Protein AF-A0A2T4CK61-F1 (afdb_monomer)

Solvent-accessible surface area (backbone atoms only — not comparable to full-atom values): 15308 Å² total; per-residue (Å²): 139,82,89,81,90,82,87,80,84,78,84,74,85,72,82,87,82,73,86,80,88,91,84,87,86,89,84,82,84,87,89,86,85,90,88,76,77,84,77,74,76,81,70,88,52,61,50,82,34,82,42,78,56,98,91,41,77,46,68,42,80,59,90,93,67,85,86,64,69,48,68,50,95,51,56,79,46,75,45,80,78,46,102,90,39,66,51,75,48,76,54,66,59,70,43,67,75,59,86,74,60,85,98,55,74,81,58,83,73,50,45,76,43,68,49,71,56,64,53,76,49,74,42,77,77,53,99,88,46,65,51,76,47,77,52,74,49,80,42,83,71,38,39,24,53,53,88,49,94,54,44,77,51,76,42,71,67,56,46,51,55,51,48,50,56,53,50,52,53,49,50,52,53,62,70,67,46,82,86,73,59,94,81,68,70,83,89,81,79,86,79,73,93,86,66,86,55,72,68,62,58,59,55,61,69,68,65,81,81,70,85,82,83,76,83,79,82,82,135

Radius of gyration: 29.89 Å; Cα contacts (8 Å, |Δi|>4): 163; chains: 1; bounding box: 48×129×65 Å

Nearest PDB structures (foldseek):
  5hhx-assembly1_A-2  TM=2.219E-01  e=3.123E+00  Homo sapiens
  5hi3-assembly1_A  TM=1.897E-01  e=3.699E+00  Homo sapiens
  3jvf-assembly1_A  TM=1.541E-01  e=6.149E+00  Homo sapiens

Secondary structure (DSSP, 8-state):
--------------GGG-----------------------------TTSEEEETTEEEESSPTT----EEEPSPEEEEEE-SSS-EEEEEE--EEESSPPPTT-SSPTT-EEEEEEEEEEEEEE-SSS-EEEEEEEEEEEEEEE-TT-SS-SS-SHHHHHHHHHHHHHHHHHHHHTSPPPPTT-PPPPPPPPTTSPPHHHHHHHHGGGGS---------

Organism: NCBI:txid983965

Mean predicted aligned error: 16.97 Å

Sequence (219 aa):
MPSDEVDAATDLTDPSLLDEEEMPEEGQAPANKKAAGQPYALGGGGYNALKTFNGQYYSGMAIGGSHTWNYDGGVWHETKEEPDLWKIDYKTNKRRAKKAPANSGAPVGTEYHWLIVAHQHVRKIDANTYETHLEGSKYKLAHKGATSKSWSIPTVKGQRERELELLEDAKRRVQGLPPVLGSEKVKVKTAEKGQQKLEDLFSKGNVGGGGGKRKRDQP

Foldseek 3Di:
DYDDDDDDDDDDPPPPPDDDDDDDDDDDDDDDDDDDDDPPDPPPDAQQDWDDDPRDIDGGDDPVDDFDKDWDDWDWDWDDPDPPDIDIDIDTDIDGPDDDPPPDDADPQKFFDKDWDWDWDWADPDPPDIDIDIDGDIGTLWIAHNPGPAIPQRDPVSSVVSVVVVVVVRVVVVVPPPDDDPPDDDDDDDDDPDDDDPVVVVVVVPPPPDDDPPDDDDD

Structure (mmCIF, N/CA/C/O backbone):
data_AF-A0A2T4CK61-F1
#
_entry.id   AF-A0A2T4CK61-F1
#
loop_
_atom_site.group_PDB
_atom_site.id
_atom_site.type_symbol
_atom_site.label_atom_id
_atom_site.label_alt_id
_atom_site.label_comp_id
_atom_site.label_asym_id
_atom_site.label_entity_id
_atom_site.label_seq_id
_atom_site.pdbx_PDB_ins_code
_atom_site.Cartn_x
_atom_site.Cartn_y
_atom_site.Cartn_z
_atom_site.occupancy
_atom_site.B_iso_or_equiv
_atom_site.auth_seq_id
_atom_site.auth_comp_id
_atom_site.auth_asym_id
_atom_site.auth_atom_id
_atom_site.pdbx_PDB_model_num
ATOM 1 N N . MET A 1 1 ? -30.513 57.945 25.166 1.00 27.98 1 MET A N 1
ATOM 2 C CA . MET A 1 1 ? -30.130 58.990 24.192 1.00 27.98 1 MET A CA 1
ATOM 3 C C . MET A 1 1 ? -28.614 58.928 24.045 1.00 27.98 1 MET A C 1
ATOM 5 O O . MET A 1 1 ? -27.971 58.746 25.070 1.00 27.98 1 MET A O 1
ATOM 9 N N . PRO A 1 2 ? -28.075 58.978 22.823 1.00 41.50 2 PRO A N 1
ATOM 10 C CA . PRO A 1 2 ? -27.744 57.771 22.050 1.00 41.50 2 PRO A CA 1
ATOM 11 C C . PRO A 1 2 ? -26.336 57.817 21.397 1.00 41.50 2 PRO A C 1
ATOM 13 O O . PRO A 1 2 ? -25.620 58.795 21.589 1.00 41.50 2 PRO A O 1
ATOM 16 N N . SER A 1 3 ? -26.042 56.773 20.598 1.00 36.03 3 SER A N 1
ATOM 17 C CA . SER A 1 3 ? -25.155 56.759 19.404 1.00 36.03 3 SER A CA 1
ATOM 18 C C . SER A 1 3 ? -23.627 56.694 19.655 1.00 36.03 3 SER A C 1
ATOM 20 O O . SER A 1 3 ? -23.132 57.364 20.550 1.00 36.03 3 SER A O 1
ATOM 22 N N . ASP A 1 4 ? -22.784 55.909 18.967 1.00 37.66 4 ASP A N 1
ATOM 23 C CA . ASP A 1 4 ? -22.866 55.240 17.656 1.00 37.66 4 ASP A CA 1
ATOM 24 C C . ASP A 1 4 ? -21.959 53.987 17.579 1.00 37.66 4 ASP A C 1
ATOM 26 O O . ASP A 1 4 ? -20.901 53.920 18.211 1.00 37.66 4 ASP A O 1
ATOM 30 N N . GLU A 1 5 ? -22.387 53.019 16.760 1.00 43.31 5 GLU A N 1
ATOM 31 C CA . GLU A 1 5 ? -21.597 51.922 16.181 1.00 43.31 5 GLU A CA 1
ATOM 32 C C . GLU A 1 5 ? -20.449 52.438 15.301 1.00 43.31 5 GLU A C 1
ATOM 34 O O . GLU A 1 5 ? -20.619 53.424 14.590 1.00 43.31 5 GLU A O 1
ATOM 39 N N . VAL A 1 6 ? -19.346 51.681 15.221 1.00 42.50 6 VAL A N 1
ATOM 40 C CA . VAL A 1 6 ? -18.632 51.500 13.946 1.00 42.50 6 VAL A CA 1
ATOM 41 C C . VAL A 1 6 ? -18.138 50.061 13.798 1.00 42.50 6 VAL A C 1
ATOM 43 O O . VAL A 1 6 ? -17.268 49.586 14.531 1.00 42.50 6 VAL A O 1
ATOM 46 N N . ASP A 1 7 ? -18.729 49.395 12.811 1.00 33.97 7 ASP A N 1
ATOM 47 C CA . ASP A 1 7 ? -18.239 48.208 12.126 1.00 33.97 7 ASP A CA 1
ATOM 48 C C . ASP A 1 7 ? -16.806 48.395 11.611 1.00 33.97 7 ASP A C 1
ATOM 50 O O . ASP A 1 7 ? -16.457 49.423 11.031 1.00 33.97 7 ASP A O 1
ATOM 54 N N . ALA A 1 8 ? -16.002 47.341 11.722 1.00 32.09 8 ALA A N 1
ATOM 55 C CA . ALA A 1 8 ? -14.804 47.164 10.910 1.00 32.09 8 ALA A CA 1
ATOM 56 C C . ALA A 1 8 ? -14.882 45.794 10.230 1.00 32.09 8 ALA A C 1
ATOM 58 O O . ALA A 1 8 ? -14.258 44.820 10.650 1.00 32.09 8 ALA A O 1
ATOM 59 N N . ALA A 1 9 ? -15.692 45.732 9.174 1.00 33.34 9 ALA A N 1
ATOM 60 C CA . ALA A 1 9 ? -15.585 44.708 8.151 1.00 33.34 9 ALA A CA 1
ATOM 61 C C . ALA A 1 9 ? -14.265 44.926 7.394 1.00 33.34 9 ALA A C 1
ATOM 63 O O . ALA A 1 9 ? -14.143 45.850 6.591 1.00 33.34 9 ALA A O 1
ATOM 64 N N . THR A 1 10 ? -13.259 44.096 7.666 1.00 35.94 10 THR A N 1
ATOM 65 C CA . THR A 1 10 ? -12.076 43.993 6.811 1.00 35.94 10 THR A CA 1
ATOM 66 C C . THR A 1 10 ? -12.350 43.019 5.678 1.00 35.94 10 THR A C 1
ATOM 68 O O . THR A 1 10 ? -12.340 41.799 5.828 1.00 35.94 10 THR A O 1
ATOM 71 N N . ASP A 1 11 ? -12.605 43.643 4.539 1.00 35.75 11 ASP A N 1
ATOM 72 C CA . ASP A 1 11 ? -12.423 43.157 3.186 1.00 35.75 11 ASP A CA 1
ATOM 73 C C . ASP A 1 11 ? -11.113 42.365 3.013 1.00 35.75 11 ASP A C 1
ATOM 75 O O . ASP A 1 11 ? -10.025 42.873 3.288 1.00 35.75 11 ASP A O 1
ATOM 79 N N . LEU A 1 12 ? -11.235 41.117 2.558 1.00 32.44 12 LEU A N 1
ATOM 80 C CA . LEU A 1 12 ? -10.189 40.370 1.861 1.00 32.44 12 LEU A CA 1
ATOM 81 C C . LEU A 1 12 ? -10.872 39.483 0.815 1.00 32.44 12 LEU A C 1
ATOM 83 O O . LEU A 1 12 ? -10.938 38.259 0.941 1.00 32.44 12 LEU A O 1
ATOM 87 N N . THR A 1 13 ? -11.395 40.108 -0.238 1.00 35.31 13 THR A N 1
ATOM 88 C CA . THR A 1 13 ? -11.462 39.455 -1.547 1.00 35.31 13 THR A CA 1
ATOM 89 C C . THR A 1 13 ? -10.051 39.005 -1.940 1.00 35.31 13 THR A C 1
ATOM 91 O O . THR A 1 13 ? -9.195 39.831 -2.253 1.00 35.31 13 THR A O 1
A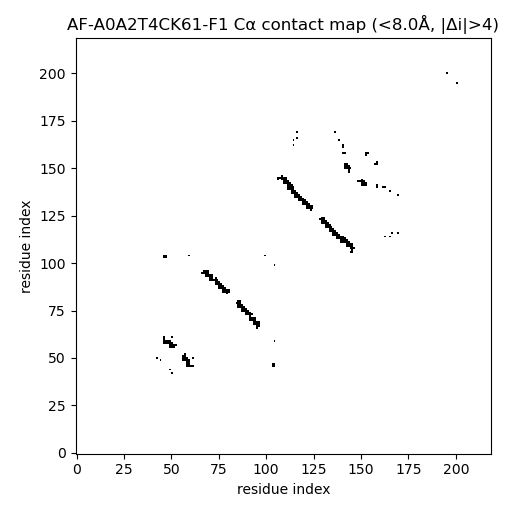TOM 94 N N . ASP A 1 14 ? -9.793 37.697 -1.866 1.00 35.31 14 ASP A N 1
ATOM 95 C CA . ASP A 1 14 ? -8.559 37.062 -2.339 1.00 35.31 14 ASP A CA 1
ATOM 96 C C . ASP A 1 14 ? -8.460 37.227 -3.872 1.00 35.31 14 ASP A C 1
ATOM 98 O O . ASP A 1 14 ? -9.329 36.730 -4.596 1.00 35.31 14 ASP A O 1
ATOM 102 N N . PRO A 1 15 ? -7.431 37.923 -4.391 1.00 33.84 15 PRO A N 1
ATOM 103 C CA . PRO A 1 15 ? -7.284 38.223 -5.813 1.00 33.84 15 PRO A CA 1
ATOM 104 C C . PRO A 1 15 ? -6.786 37.037 -6.664 1.00 33.84 15 PRO A C 1
ATOM 106 O O . PRO A 1 15 ? -6.360 37.240 -7.795 1.00 33.84 15 PRO A O 1
ATOM 109 N N . SER A 1 16 ? -6.838 35.791 -6.180 1.00 33.94 16 SER A N 1
ATOM 110 C CA . SER A 1 16 ? -6.420 34.604 -6.952 1.00 33.94 16 SER A CA 1
ATOM 111 C C . SER A 1 16 ? -7.499 33.995 -7.866 1.00 33.94 16 SER A C 1
ATOM 113 O O . SER A 1 16 ? -7.287 32.923 -8.434 1.00 33.94 16 SER A O 1
ATOM 115 N N . LEU A 1 17 ? -8.647 34.664 -8.034 1.00 35.00 17 LEU A N 1
ATOM 116 C CA . LEU A 1 17 ? -9.812 34.153 -8.775 1.00 35.00 17 LEU A CA 1
ATOM 117 C C . LEU A 1 17 ? -10.027 34.733 -10.181 1.00 35.00 17 LEU A C 1
ATOM 119 O O . LEU A 1 17 ? -11.093 34.523 -10.754 1.00 35.00 17 LEU A O 1
ATOM 123 N N . LEU A 1 18 ? -9.040 35.412 -10.762 1.00 31.52 18 LEU A N 1
ATOM 124 C CA . LEU A 1 18 ? -9.123 35.898 -12.139 1.00 31.52 18 LEU A CA 1
ATOM 125 C C . LEU A 1 18 ? -7.797 35.653 -12.859 1.00 31.52 18 LEU A C 1
ATOM 127 O O . LEU A 1 18 ? -6.862 36.433 -12.731 1.00 31.52 18 LEU A O 1
ATOM 131 N N . ASP A 1 19 ? -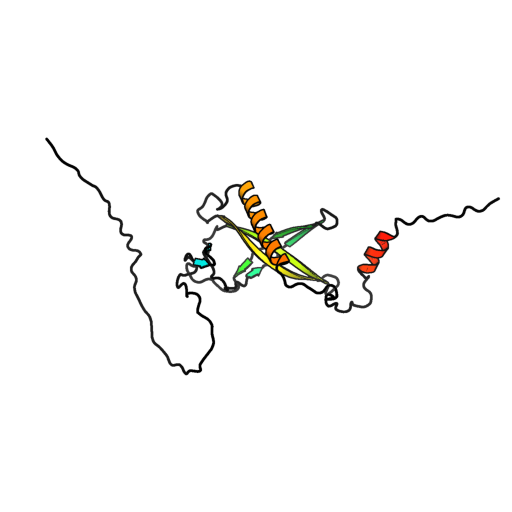7.739 34.561 -13.613 1.00 32.19 19 ASP A N 1
ATOM 132 C CA . ASP A 1 19 ? -7.160 34.638 -14.950 1.00 32.19 19 ASP A CA 1
ATOM 133 C C . ASP A 1 19 ? -8.027 33.781 -15.874 1.00 32.19 19 ASP A C 1
ATOM 135 O O . ASP A 1 19 ? -8.093 32.550 -15.783 1.00 32.19 19 ASP A O 1
ATOM 139 N N . GLU A 1 20 ? -8.801 34.516 -16.662 1.00 38.56 20 GLU A N 1
ATOM 140 C CA . GLU A 1 20 ? -9.671 34.072 -17.733 1.00 38.56 20 GLU A CA 1
ATOM 141 C C . GLU A 1 20 ? -8.830 33.645 -18.951 1.00 38.56 20 GLU A C 1
ATOM 143 O O . GLU A 1 20 ? -7.808 34.242 -19.262 1.00 38.56 20 GLU A O 1
ATOM 148 N N . GLU A 1 21 ? -9.315 32.598 -19.622 1.00 31.69 21 GLU A N 1
ATOM 149 C CA . GLU A 1 21 ? -9.271 32.365 -21.075 1.00 31.69 21 GLU A CA 1
ATOM 150 C C . GLU A 1 21 ? -7.940 32.399 -21.860 1.00 31.69 21 GLU A C 1
ATOM 152 O O . GLU A 1 21 ? -7.384 33.451 -22.138 1.00 31.69 21 GLU A O 1
ATOM 157 N N . GLU A 1 22 ? -7.576 31.241 -22.444 1.00 28.41 22 GLU A N 1
ATOM 158 C CA . GLU A 1 22 ? -7.367 31.159 -23.905 1.00 28.41 22 GLU A CA 1
ATOM 159 C C . GLU A 1 22 ? -7.522 29.710 -24.434 1.00 28.41 22 GLU A C 1
ATOM 161 O O . GLU A 1 22 ? -6.733 28.809 -24.143 1.00 28.41 22 GLU A O 1
ATOM 166 N N . MET A 1 23 ? -8.569 29.480 -25.227 1.00 31.91 23 MET A N 1
ATOM 167 C CA . MET A 1 23 ? -8.723 28.423 -26.243 1.00 31.91 23 MET A CA 1
ATOM 168 C C . MET A 1 23 ? -9.691 28.984 -27.307 1.00 31.91 23 MET A C 1
ATOM 170 O O . MET A 1 23 ? -10.562 29.753 -26.899 1.00 31.91 23 MET A O 1
ATOM 174 N N . PRO A 1 24 ? -9.694 28.578 -28.600 1.00 42.19 24 PRO A N 1
ATOM 175 C CA . PRO A 1 24 ? -8.874 27.576 -29.304 1.00 42.19 24 PRO A CA 1
ATOM 176 C C . PRO A 1 24 ? -8.346 28.047 -30.692 1.00 42.19 24 PRO A C 1
ATOM 178 O O . PRO A 1 24 ? -8.722 29.102 -31.189 1.00 42.19 24 PRO A O 1
ATOM 181 N N . GLU A 1 25 ? -7.597 27.194 -31.407 1.00 30.61 25 GLU A N 1
ATOM 182 C CA . GLU A 1 25 ? -7.734 27.139 -32.873 1.00 30.61 25 GLU A CA 1
ATOM 183 C C . GLU A 1 25 ? -7.882 25.682 -33.345 1.00 30.61 25 GLU A C 1
ATOM 185 O O . GLU A 1 25 ? -7.089 24.798 -33.010 1.00 30.61 25 GLU A O 1
ATOM 190 N N . GLU A 1 26 ? -8.981 25.429 -34.057 1.00 36.53 26 GLU A N 1
ATOM 191 C CA . GLU A 1 26 ? -9.400 24.138 -34.593 1.00 36.53 26 GLU A CA 1
ATOM 192 C C . GLU A 1 26 ? -8.685 23.813 -35.912 1.00 36.53 26 GLU A C 1
ATOM 194 O O . GLU A 1 26 ? -8.627 24.625 -36.831 1.00 36.53 26 GLU A O 1
ATOM 199 N N . GLY A 1 27 ? -8.243 22.562 -36.054 1.00 28.36 27 GLY A N 1
ATOM 200 C CA . GLY A 1 27 ? -7.770 21.987 -37.313 1.00 28.36 27 GLY A CA 1
ATOM 201 C C . GLY A 1 27 ? -8.458 20.657 -37.626 1.00 28.36 27 GLY A C 1
ATOM 202 O O . GLY A 1 27 ? -7.881 19.604 -37.394 1.00 28.36 27 GLY A O 1
ATOM 203 N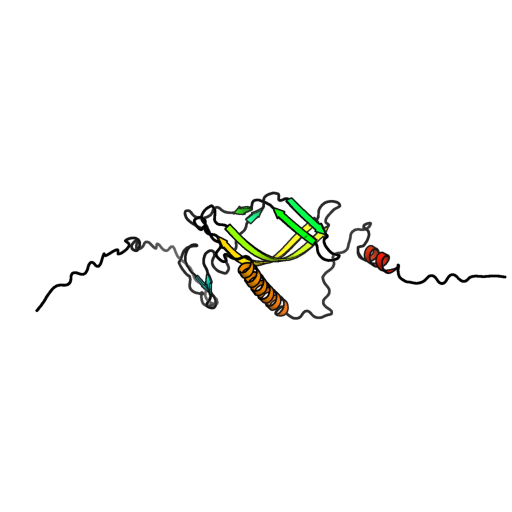 N . GLN A 1 28 ? -9.692 20.751 -38.133 1.00 30.94 28 GLN A N 1
ATOM 204 C CA . GLN A 1 28 ? -10.447 19.830 -39.010 1.00 30.94 28 GLN A CA 1
ATOM 205 C C . GLN A 1 28 ? -10.584 18.327 -38.660 1.00 30.94 28 GLN A C 1
ATOM 207 O O . GLN A 1 28 ? -9.655 17.526 -38.720 1.00 30.94 28 GLN A O 1
ATOM 212 N N . ALA A 1 29 ? -11.846 17.931 -38.450 1.00 34.69 29 ALA A N 1
ATOM 213 C CA . ALA A 1 29 ? -12.343 16.552 -38.489 1.00 34.69 29 ALA A CA 1
ATOM 214 C C . ALA A 1 29 ? -12.379 15.973 -39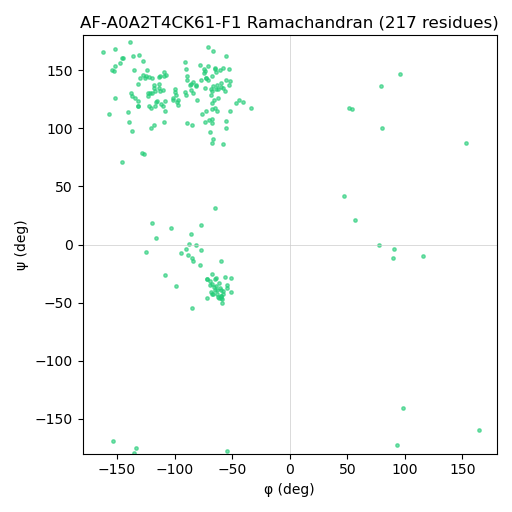.928 1.00 34.69 29 ALA A C 1
ATOM 216 O O . ALA A 1 29 ? -12.332 16.725 -40.903 1.00 34.69 29 ALA A O 1
ATOM 217 N N . PRO A 1 30 ? -12.619 14.653 -40.085 1.00 35.88 30 PRO A N 1
ATOM 218 C CA . PRO A 1 30 ? -13.991 14.290 -40.433 1.00 35.88 30 PRO A CA 1
ATOM 219 C C . PRO A 1 30 ? -14.565 13.087 -39.670 1.00 35.88 30 PRO A C 1
ATOM 221 O O . PRO A 1 30 ? -13.888 12.286 -39.031 1.00 35.88 30 PRO A O 1
ATOM 224 N N . ALA A 1 31 ? -15.891 13.035 -39.746 1.00 34.72 31 ALA A N 1
ATOM 225 C CA . ALA A 1 31 ? -16.823 12.250 -38.962 1.00 34.72 31 ALA A CA 1
ATOM 226 C C . ALA A 1 31 ? -16.877 10.753 -39.310 1.00 34.72 31 ALA A C 1
ATOM 228 O O . ALA A 1 31 ? -16.896 10.390 -40.483 1.00 34.72 31 ALA A O 1
ATOM 229 N N . ASN A 1 32 ? -17.148 9.912 -38.302 1.00 32.16 32 ASN A N 1
ATOM 230 C CA . ASN A 1 32 ? -18.235 8.938 -38.430 1.00 32.16 32 ASN A CA 1
ATOM 231 C C . ASN A 1 32 ? -18.855 8.552 -37.073 1.00 32.16 32 ASN A C 1
ATOM 233 O O . ASN A 1 32 ? -18.221 8.605 -36.024 1.00 32.16 32 ASN A O 1
ATOM 237 N N . LYS A 1 33 ? -20.148 8.240 -37.118 1.00 35.91 33 LYS A N 1
ATOM 238 C CA . LYS A 1 33 ? -21.130 8.308 -36.033 1.00 35.91 33 LYS A CA 1
ATOM 239 C C . LYS A 1 33 ? -21.267 7.018 -35.202 1.00 35.91 33 LYS A C 1
ATOM 241 O O . LYS A 1 33 ? -21.260 5.925 -35.751 1.00 35.91 33 LYS A O 1
ATOM 246 N N . LYS A 1 34 ? -21.651 7.248 -33.934 1.00 31.78 34 LYS A N 1
ATOM 247 C CA . LYS A 1 34 ? -22.492 6.429 -33.023 1.00 31.78 34 LYS A CA 1
ATOM 248 C C . LYS A 1 34 ? -21.851 5.244 -32.286 1.00 31.78 34 LYS A C 1
ATOM 250 O O . LYS A 1 34 ? -21.819 4.133 -32.790 1.00 31.78 34 LYS A O 1
ATOM 255 N N . ALA A 1 35 ? -21.527 5.496 -31.014 1.00 36.56 35 ALA A N 1
ATOM 256 C CA . ALA A 1 35 ? -22.122 4.868 -29.819 1.00 36.56 35 ALA A CA 1
ATOM 257 C C . ALA A 1 35 ? -21.083 4.886 -28.687 1.00 36.56 35 ALA A C 1
ATOM 259 O O . ALA A 1 35 ? -20.319 3.942 -28.520 1.00 36.56 35 ALA A O 1
ATOM 260 N N . ALA A 1 36 ? -21.028 5.970 -27.915 1.00 33.47 36 ALA A N 1
ATOM 261 C CA . ALA A 1 36 ? -20.221 6.009 -26.704 1.00 33.47 36 ALA A CA 1
ATOM 262 C C . ALA A 1 36 ? -21.014 6.711 -25.607 1.00 33.47 36 ALA A C 1
ATOM 264 O O . ALA A 1 36 ? -21.631 7.750 -25.844 1.00 33.47 36 ALA A O 1
ATOM 265 N N . GLY A 1 37 ? -21.055 6.043 -24.455 1.00 33.19 37 GLY A N 1
ATOM 266 C CA . GLY A 1 37 ? -21.843 6.396 -23.290 1.00 33.19 37 GLY A CA 1
ATOM 267 C C . GLY A 1 37 ? -21.588 7.809 -22.792 1.00 33.19 37 GLY A C 1
ATOM 268 O O . GLY A 1 37 ? -20.592 8.450 -23.123 1.00 33.19 37 GLY A O 1
ATOM 269 N N . GLN A 1 38 ? -22.543 8.271 -21.990 1.00 31.73 38 GLN A N 1
ATOM 270 C CA . GLN A 1 38 ? -22.486 9.564 -21.335 1.00 31.73 38 GLN A CA 1
ATOM 271 C C . GLN A 1 38 ? -21.091 9.820 -20.743 1.00 31.73 38 GLN A C 1
ATOM 273 O O . GLN A 1 38 ? -20.617 9.001 -19.948 1.00 31.73 38 GLN A O 1
ATOM 278 N N . PRO A 1 39 ? -20.433 10.936 -21.102 1.00 35.53 39 PRO A N 1
ATOM 279 C CA . PRO A 1 39 ? -19.214 11.333 -20.435 1.00 35.53 39 PRO A CA 1
ATOM 280 C C . PRO A 1 39 ? -19.600 11.717 -19.009 1.00 35.53 39 PRO A C 1
ATOM 282 O O . PRO A 1 39 ? -20.247 12.735 -18.770 1.00 35.53 39 PRO A O 1
ATOM 285 N N . TYR A 1 40 ? -19.226 10.870 -18.053 1.00 39.59 40 TYR A N 1
ATOM 286 C CA . TYR A 1 40 ? -19.078 11.284 -16.664 1.00 39.59 40 TYR A CA 1
ATOM 287 C C . TYR A 1 40 ? -18.283 12.585 -16.677 1.00 39.59 40 TYR A C 1
ATOM 289 O O . TYR A 1 40 ? -17.197 12.637 -17.257 1.00 39.59 40 TYR A O 1
ATOM 297 N N . ALA A 1 41 ? -18.904 13.623 -16.117 1.00 36.72 41 ALA A N 1
ATOM 298 C CA . ALA A 1 41 ? -18.447 14.998 -16.134 1.00 36.72 41 ALA A CA 1
ATOM 299 C C . ALA A 1 41 ? -16.919 15.077 -16.098 1.00 36.72 41 ALA A C 1
ATOM 301 O O . ALA A 1 41 ? -16.269 14.629 -15.148 1.00 36.72 41 ALA A O 1
ATOM 302 N N . LEU A 1 42 ? -16.378 15.636 -17.178 1.00 39.75 42 LEU A N 1
ATOM 303 C CA . LEU A 1 42 ? -15.007 16.079 -17.306 1.00 39.75 42 LEU A CA 1
ATOM 304 C C . LEU A 1 42 ? -14.775 17.113 -16.196 1.00 39.75 42 LEU A C 1
ATOM 306 O O . LEU A 1 42 ? -15.008 18.304 -16.369 1.00 39.75 42 LEU A O 1
ATOM 310 N N . GLY A 1 43 ? -14.404 16.643 -15.007 1.00 39.66 43 GLY A N 1
ATOM 311 C CA . GLY A 1 43 ? -13.978 17.497 -13.912 1.00 39.66 43 GLY A CA 1
ATOM 312 C C . GLY A 1 43 ? -12.658 18.129 -14.317 1.00 39.66 43 GLY A C 1
ATOM 313 O O . GLY A 1 43 ? -11.604 17.571 -14.019 1.00 39.66 43 GLY A O 1
ATOM 314 N N . GLY A 1 44 ? -12.731 19.264 -15.015 1.00 40.97 44 GLY A N 1
ATOM 315 C CA . GLY A 1 44 ? -11.627 20.117 -15.467 1.00 40.97 44 GLY A CA 1
ATOM 316 C C . GLY A 1 44 ? -10.840 20.770 -14.328 1.00 40.97 44 GLY A C 1
ATOM 317 O O . GLY A 1 44 ? -10.338 21.875 -14.464 1.00 40.97 44 GLY A O 1
ATOM 318 N N . GLY A 1 45 ? -10.737 20.098 -13.186 1.00 53.38 45 GLY A N 1
ATOM 319 C CA . GLY A 1 45 ? -9.864 20.477 -12.096 1.00 53.38 45 GLY A CA 1
ATOM 320 C C . GLY A 1 45 ? -8.599 19.631 -12.156 1.00 53.38 45 GLY A C 1
ATOM 321 O O . GLY A 1 45 ? -8.670 18.404 -12.264 1.00 53.38 45 GLY A O 1
ATOM 322 N N . GLY A 1 46 ? -7.435 20.276 -12.066 1.00 62.47 46 GLY A N 1
ATOM 323 C CA . GLY A 1 46 ? -6.135 19.605 -12.064 1.00 62.47 46 GLY A CA 1
ATOM 324 C C . GLY A 1 46 ? -6.000 18.510 -10.991 1.00 62.47 46 GLY A C 1
ATOM 325 O O . GLY A 1 46 ? -6.909 18.214 -10.210 1.00 62.47 46 GLY A O 1
ATOM 326 N N . TYR A 1 47 ? -4.825 17.883 -10.902 1.00 63.12 47 TYR A N 1
ATOM 327 C CA . TYR A 1 47 ? -4.567 16.815 -9.920 1.00 63.12 47 TYR A CA 1
ATOM 328 C C . TYR A 1 47 ? -4.933 17.203 -8.475 1.00 63.12 47 TYR A C 1
ATOM 330 O O . TYR A 1 47 ? -5.341 16.342 -7.696 1.00 63.12 47 TYR A O 1
ATOM 338 N N . ASN A 1 48 ? -4.851 18.492 -8.145 1.00 70.50 48 ASN A N 1
ATOM 339 C CA . ASN A 1 48 ? -5.125 19.029 -6.814 1.00 70.50 48 ASN A CA 1
ATOM 340 C C . ASN A 1 48 ? -6.616 19.309 -6.551 1.00 70.50 48 ASN A C 1
ATOM 342 O O . ASN A 1 48 ? -6.994 19.521 -5.405 1.00 70.50 48 ASN A O 1
ATOM 346 N N . ALA A 1 49 ? -7.471 19.273 -7.576 1.00 75.00 49 ALA A N 1
ATOM 347 C CA . ALA A 1 49 ? -8.895 19.531 -7.415 1.00 75.00 49 ALA A CA 1
ATOM 348 C C . ALA A 1 49 ? -9.604 18.394 -6.667 1.00 75.00 49 ALA A C 1
ATOM 350 O O . ALA A 1 49 ? -9.325 17.207 -6.904 1.00 75.00 49 ALA A O 1
ATOM 351 N N . LEU A 1 50 ? -10.549 18.779 -5.805 1.00 79.06 50 LEU A N 1
ATOM 352 C CA . LEU A 1 50 ? -11.489 17.877 -5.151 1.00 79.06 50 LEU A CA 1
ATOM 353 C C . LEU A 1 50 ? -12.467 17.312 -6.194 1.00 79.06 50 LEU A C 1
ATOM 355 O O . LEU A 1 50 ? -12.985 18.039 -7.036 1.00 79.06 50 LEU A O 1
ATOM 359 N N . LYS A 1 51 ? -12.689 16.001 -6.156 1.00 83.94 51 LYS A N 1
ATOM 360 C CA . LYS A 1 51 ? -13.497 15.221 -7.103 1.00 83.94 51 LYS A CA 1
ATOM 361 C C . LYS A 1 51 ? -14.527 14.402 -6.330 1.00 83.94 51 LYS A C 1
ATOM 363 O O . LYS A 1 51 ? -14.313 14.111 -5.156 1.00 83.94 51 LYS A O 1
ATOM 368 N N . THR A 1 52 ? -15.618 13.999 -6.978 1.00 83.31 52 THR A N 1
ATOM 369 C CA . THR A 1 52 ? -16.673 13.168 -6.375 1.00 83.31 52 THR A CA 1
ATOM 370 C C . THR A 1 52 ? -16.883 11.873 -7.153 1.00 83.31 52 THR A C 1
ATOM 372 O O . THR A 1 52 ? -16.753 11.835 -8.375 1.00 83.31 52 THR A O 1
ATOM 375 N N . PHE A 1 53 ? -17.187 10.786 -6.446 1.00 82.56 53 PHE A N 1
ATOM 376 C CA . PHE A 1 53 ? -17.591 9.509 -7.034 1.00 82.56 53 PHE A CA 1
ATOM 377 C C . PHE A 1 53 ? -18.502 8.753 -6.072 1.00 82.56 53 PHE A C 1
ATOM 379 O O . PHE A 1 53 ? -18.133 8.547 -4.919 1.00 82.56 53 PHE A O 1
ATOM 386 N N . ASN A 1 54 ? -19.691 8.352 -6.532 1.00 82.81 54 ASN A N 1
ATOM 387 C CA . ASN A 1 54 ? -20.704 7.664 -5.718 1.00 82.81 54 ASN A CA 1
ATOM 388 C C . ASN A 1 54 ? -20.948 8.339 -4.349 1.00 82.81 54 ASN A C 1
ATOM 390 O O . ASN A 1 54 ? -21.028 7.670 -3.322 1.00 82.81 54 ASN A O 1
ATOM 394 N N . GLY A 1 55 ? -21.005 9.676 -4.327 1.00 80.50 55 GLY A N 1
ATOM 395 C CA . GLY A 1 55 ? -21.206 10.469 -3.106 1.00 80.50 55 GLY A CA 1
ATOM 396 C C . GLY A 1 55 ? -19.970 10.639 -2.211 1.00 80.50 55 GLY A C 1
ATOM 397 O O . GLY A 1 55 ? -20.053 11.327 -1.199 1.00 80.50 55 GLY A O 1
ATOM 398 N N . GLN A 1 56 ? -18.816 10.064 -2.567 1.00 79.38 56 GLN A N 1
ATOM 399 C CA . GLN A 1 56 ? -17.561 10.231 -1.830 1.00 79.38 56 GLN A CA 1
ATOM 400 C C . GLN A 1 56 ? -16.650 11.263 -2.493 1.00 79.38 56 GLN A C 1
ATOM 402 O O . GLN A 1 56 ? -16.423 11.220 -3.704 1.00 79.38 56 GLN A O 1
ATOM 407 N N . TYR A 1 57 ? -16.087 12.162 -1.686 1.00 81.12 57 TYR A N 1
ATOM 408 C CA . TYR A 1 57 ? -15.095 13.136 -2.134 1.00 81.12 57 TYR A CA 1
ATOM 409 C C . TYR A 1 57 ? -13.680 12.542 -2.097 1.00 81.12 57 TYR A C 1
ATOM 411 O O . TYR A 1 57 ? -13.298 11.864 -1.142 1.00 81.12 57 TYR A O 1
ATOM 419 N N . TYR A 1 58 ? -12.877 12.815 -3.123 1.00 80.44 58 TYR A N 1
ATOM 420 C CA . TYR A 1 58 ? -11.480 12.393 -3.221 1.00 80.44 58 TYR A CA 1
ATOM 421 C C . TYR A 1 58 ? -10.629 13.437 -3.955 1.00 80.44 58 TYR A C 1
ATOM 423 O O . TYR A 1 58 ? -11.140 14.284 -4.675 1.00 80.44 58 TYR A O 1
ATOM 431 N N . SER A 1 59 ? -9.309 13.388 -3.785 1.00 76.56 59 SER A N 1
ATOM 432 C CA . SER A 1 59 ? -8.359 14.254 -4.494 1.00 76.56 59 SER A CA 1
ATOM 433 C C . SER A 1 59 ? -7.223 13.436 -5.106 1.00 76.56 59 SER A C 1
ATOM 435 O O . SER A 1 59 ? -6.989 12.278 -4.731 1.00 76.56 59 SER A O 1
ATOM 437 N N . GLY A 1 60 ? -6.502 14.035 -6.055 1.00 80.31 60 GLY A N 1
ATOM 438 C CA . GLY A 1 60 ? -5.441 13.376 -6.806 1.00 80.31 60 GLY A CA 1
ATOM 439 C C . GLY A 1 60 ? -5.912 12.874 -8.169 1.00 80.31 60 GLY A C 1
ATOM 440 O O . GLY A 1 60 ? -6.650 13.554 -8.889 1.00 80.31 60 GLY A O 1
ATOM 441 N N . MET A 1 61 ? -5.425 11.687 -8.536 1.00 82.31 61 MET A N 1
ATOM 442 C CA . MET A 1 61 ? -5.700 11.063 -9.828 1.00 82.31 61 MET A CA 1
ATOM 443 C C . MET A 1 61 ? -7.189 10.745 -9.985 1.00 82.31 61 MET A C 1
ATOM 445 O O . MET A 1 61 ? -7.788 10.189 -9.068 1.00 82.31 61 MET A O 1
ATOM 449 N N . ALA A 1 62 ? -7.761 11.081 -11.142 1.00 81.62 62 ALA A N 1
ATOM 450 C CA . ALA A 1 62 ? -9.141 10.741 -11.471 1.00 81.62 62 ALA A CA 1
ATOM 451 C C . ALA A 1 62 ? -9.337 9.219 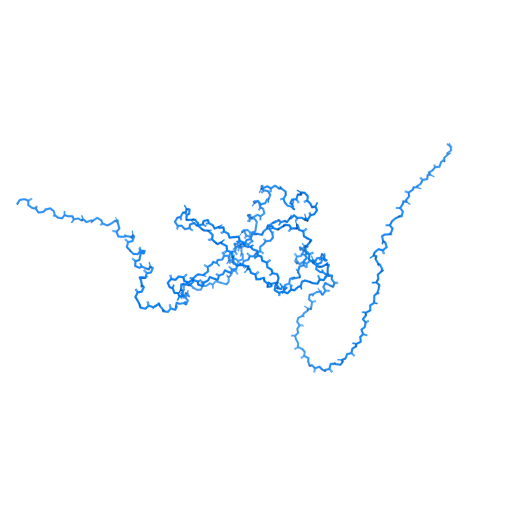-11.582 1.00 81.62 62 ALA A C 1
ATOM 453 O O . ALA A 1 62 ? -8.412 8.484 -11.941 1.00 81.62 62 ALA A O 1
ATOM 454 N N . ILE A 1 63 ? -10.552 8.750 -11.289 1.00 83.50 63 ILE A N 1
ATOM 455 C CA . ILE A 1 63 ? -10.935 7.342 -11.462 1.00 83.50 63 ILE A CA 1
ATOM 456 C C . ILE A 1 63 ? -10.771 6.933 -12.932 1.00 83.50 63 ILE A C 1
ATOM 458 O O . ILE A 1 63 ? -11.125 7.685 -13.834 1.00 83.50 63 ILE A O 1
ATOM 462 N N . GLY A 1 64 ? -10.194 5.751 -13.161 1.00 81.56 64 GLY A N 1
ATOM 463 C CA . GLY A 1 64 ? -9.786 5.273 -14.490 1.00 81.56 64 GLY A CA 1
ATOM 464 C C . GLY A 1 64 ? -8.357 5.666 -14.883 1.00 81.56 64 GLY A C 1
ATOM 465 O O . GLY A 1 64 ? -7.806 5.121 -15.835 1.00 81.56 64 GLY A O 1
ATOM 466 N N . GLY A 1 65 ? -7.715 6.562 -14.132 1.00 76.94 65 GLY A N 1
ATOM 467 C CA . GLY A 1 65 ? -6.312 6.901 -14.321 1.00 76.94 65 GLY A CA 1
ATOM 468 C C . GLY A 1 65 ? -5.355 5.800 -13.846 1.00 76.94 65 GLY A C 1
ATOM 469 O O . GLY A 1 65 ? -5.574 5.168 -12.813 1.00 76.94 65 GLY A O 1
ATOM 470 N N . SER A 1 66 ? -4.246 5.607 -14.566 1.00 76.25 66 SER A N 1
ATOM 471 C CA . SER A 1 66 ? -3.190 4.645 -14.222 1.00 76.25 66 SER A CA 1
ATOM 472 C C . SER A 1 66 ? -1.830 5.298 -13.954 1.00 76.25 66 SER A C 1
ATOM 474 O O . SER A 1 66 ? -1.358 6.127 -14.734 1.00 76.25 66 SER A O 1
ATOM 476 N N . HIS A 1 67 ? -1.131 4.853 -12.910 1.00 76.56 67 HIS A N 1
ATOM 477 C CA . HIS A 1 67 ? 0.281 5.176 -12.713 1.00 76.56 67 HIS A CA 1
ATOM 478 C C . HIS A 1 67 ? 1.161 3.947 -12.924 1.00 76.56 67 HIS A C 1
ATOM 480 O O . HIS A 1 67 ? 0.938 2.914 -12.299 1.00 76.56 67 HIS A O 1
ATOM 486 N N . THR A 1 68 ? 2.230 4.123 -13.696 1.00 83.06 68 THR A N 1
ATOM 487 C CA . THR A 1 68 ? 3.318 3.148 -13.798 1.00 83.06 68 THR A CA 1
ATOM 488 C C . THR A 1 68 ? 4.498 3.615 -12.950 1.00 83.06 68 THR A C 1
ATOM 490 O O . THR A 1 68 ? 4.994 4.737 -13.114 1.00 83.06 68 THR A O 1
ATOM 493 N N . TRP A 1 69 ? 4.934 2.752 -12.035 1.00 75.81 69 TRP A N 1
ATOM 494 C CA . TRP A 1 69 ? 6.080 2.976 -11.158 1.00 75.81 69 TRP A CA 1
ATOM 495 C C . TRP A 1 69 ? 7.136 1.918 -11.432 1.00 75.81 69 TRP A C 1
ATOM 497 O O . TRP A 1 69 ? 6.809 0.736 -11.487 1.00 75.81 69 TRP A O 1
ATOM 507 N N . ASN A 1 70 ? 8.387 2.352 -11.540 1.00 81.19 70 ASN A N 1
ATOM 508 C CA . ASN A 1 70 ? 9.527 1.449 -11.531 1.00 81.19 70 ASN A CA 1
ATOM 509 C C . ASN A 1 70 ? 10.076 1.428 -10.107 1.00 81.19 70 ASN A C 1
ATOM 511 O O . ASN A 1 70 ? 10.340 2.484 -9.520 1.00 81.19 70 ASN A O 1
ATOM 515 N N . TYR A 1 71 ? 10.171 0.232 -9.545 1.00 79.69 71 TYR A N 1
ATOM 516 C CA . TYR A 1 71 ? 10.781 0.000 -8.248 1.00 79.69 71 TYR A CA 1
ATOM 517 C C . TYR A 1 71 ? 12.264 -0.298 -8.472 1.00 79.69 71 TYR A C 1
ATOM 519 O O . TYR A 1 71 ? 12.605 -1.100 -9.342 1.00 79.69 71 TYR A O 1
ATOM 527 N N . ASP A 1 72 ? 13.135 0.371 -7.716 1.00 85.25 72 ASP A N 1
ATOM 528 C CA . ASP A 1 72 ? 14.559 0.043 -7.692 1.00 85.25 72 ASP A CA 1
ATOM 529 C C . ASP A 1 72 ? 14.731 -1.363 -7.062 1.00 85.25 72 ASP A C 1
ATOM 531 O O . ASP A 1 72 ? 13.794 -1.897 -6.454 1.00 85.25 72 ASP A O 1
ATOM 535 N N . GLY A 1 73 ? 15.918 -1.970 -7.186 1.00 81.19 73 GLY A N 1
ATOM 536 C CA . GLY A 1 73 ? 16.225 -3.262 -6.557 1.00 81.19 73 GLY A CA 1
ATOM 537 C C . GLY A 1 73 ? 15.983 -3.215 -5.046 1.00 81.19 73 GLY A C 1
ATOM 538 O O . GLY A 1 73 ? 16.786 -2.658 -4.301 1.00 81.19 73 GLY A O 1
ATOM 539 N N . GLY A 1 74 ? 14.838 -3.740 -4.614 1.00 82.81 74 GLY A N 1
ATOM 540 C CA . GLY A 1 74 ? 14.417 -3.777 -3.219 1.00 82.81 74 GLY A CA 1
ATOM 541 C C . GLY A 1 74 ? 14.854 -5.050 -2.527 1.00 82.81 74 GLY A C 1
ATOM 542 O O . GLY A 1 74 ? 15.040 -6.073 -3.182 1.00 82.81 74 GLY A O 1
ATOM 543 N N . VAL A 1 75 ? 14.957 -5.005 -1.201 1.00 86.00 75 VAL A N 1
ATOM 544 C CA . VAL A 1 75 ? 15.227 -6.211 -0.415 1.00 86.00 75 VAL A CA 1
ATOM 545 C C . VAL A 1 75 ? 13.914 -6.742 0.142 1.00 86.00 75 VAL A C 1
ATOM 547 O O . VAL A 1 75 ? 13.191 -6.015 0.825 1.00 86.00 75 VAL A O 1
ATOM 550 N N . TRP A 1 76 ? 13.609 -7.993 -0.195 1.00 87.81 76 TRP A N 1
ATOM 551 C CA . TRP A 1 76 ? 12.485 -8.751 0.343 1.00 87.81 76 TRP A CA 1
ATOM 552 C C . TRP A 1 76 ? 12.990 -9.625 1.484 1.00 87.81 76 TRP A C 1
ATOM 554 O O . TRP A 1 76 ? 13.864 -10.467 1.280 1.00 87.81 76 TRP A O 1
ATOM 564 N N . HIS A 1 77 ? 12.443 -9.415 2.673 1.00 88.31 77 HIS A N 1
ATOM 565 C CA . HIS A 1 77 ? 12.687 -10.255 3.832 1.00 88.31 77 HIS A CA 1
ATOM 566 C C . HIS A 1 77 ? 11.376 -10.893 4.256 1.00 88.31 77 HIS A C 1
ATOM 568 O O . HIS A 1 77 ? 10.365 -10.211 4.405 1.00 88.31 77 HIS A O 1
ATOM 574 N N . GLU A 1 78 ? 11.400 -12.198 4.489 1.00 90.19 78 GLU A N 1
ATOM 575 C CA . GLU A 1 78 ? 10.248 -12.920 5.005 1.00 90.19 78 GLU A CA 1
ATOM 576 C C . GLU A 1 78 ? 10.656 -13.878 6.115 1.00 90.19 78 GLU A C 1
ATOM 578 O O . GLU A 1 78 ? 11.786 -14.364 6.179 1.00 90.19 78 GLU A O 1
ATOM 583 N N . THR A 1 79 ? 9.743 -14.109 7.045 1.00 92.06 79 THR A N 1
ATOM 584 C CA . THR A 1 79 ? 9.932 -15.023 8.167 1.00 92.06 79 THR A CA 1
ATOM 585 C C . THR A 1 79 ? 8.659 -15.824 8.344 1.00 92.06 79 THR A C 1
ATOM 587 O O . THR A 1 79 ? 7.571 -15.256 8.432 1.00 92.06 79 THR A O 1
ATOM 590 N N . LYS A 1 80 ? 8.791 -17.150 8.385 1.00 86.38 80 LYS A N 1
ATOM 591 C CA . LYS A 1 80 ? 7.668 -18.042 8.656 1.00 86.38 80 LYS A CA 1
ATOM 592 C C . LYS A 1 80 ? 7.300 -17.945 10.135 1.00 86.38 80 LYS A C 1
ATOM 594 O O . LYS A 1 80 ? 8.114 -18.312 10.978 1.00 86.38 80 LYS A O 1
ATOM 599 N N . GLU A 1 81 ? 6.104 -17.452 10.438 1.00 85.62 81 GLU A N 1
ATOM 600 C CA . GLU A 1 81 ? 5.608 -17.308 11.814 1.00 85.62 81 GLU A CA 1
ATOM 601 C C . GLU A 1 81 ? 4.676 -18.468 12.196 1.00 85.62 81 GLU A C 1
ATOM 603 O O . GLU A 1 81 ? 4.745 -18.968 13.315 1.00 85.62 81 GLU A O 1
ATOM 608 N N . GLU A 1 82 ? 3.875 -18.969 11.249 1.00 86.75 82 GLU A N 1
ATOM 609 C CA . GLU A 1 82 ? 2.974 -20.117 11.436 1.00 86.75 82 GLU A CA 1
ATOM 610 C C . GLU A 1 82 ? 3.007 -21.039 10.197 1.00 86.75 82 GLU A C 1
ATOM 612 O O . GLU A 1 82 ? 3.652 -20.699 9.198 1.00 86.75 82 GLU A O 1
ATOM 617 N N . PRO A 1 83 ? 2.347 -22.219 10.200 1.00 78.69 83 PRO A N 1
ATOM 618 C CA . PRO A 1 83 ? 2.334 -23.116 9.042 1.00 78.69 83 PRO A CA 1
ATOM 619 C C . PRO A 1 83 ? 1.940 -22.431 7.726 1.00 78.69 83 PRO A C 1
ATOM 621 O O . PRO A 1 83 ? 2.630 -22.652 6.724 1.00 78.69 83 PRO A O 1
ATOM 624 N N . ASP A 1 84 ? 0.937 -21.549 7.792 1.00 81.00 84 ASP A N 1
ATOM 625 C CA . ASP A 1 84 ? 0.361 -20.809 6.662 1.00 81.00 84 ASP A CA 1
ATOM 626 C C . ASP A 1 84 ? 0.555 -19.281 6.771 1.00 81.00 84 ASP A C 1
ATOM 628 O O . ASP A 1 84 ? 0.059 -18.535 5.926 1.00 81.00 84 ASP A O 1
ATOM 632 N N . LEU A 1 85 ? 1.293 -18.798 7.783 1.00 77.75 85 LEU A N 1
ATOM 633 C CA . LEU A 1 85 ? 1.555 -17.371 7.997 1.00 77.75 85 LEU A CA 1
ATOM 634 C C . LEU A 1 85 ? 3.039 -17.052 7.839 1.00 77.75 85 LEU A C 1
ATOM 636 O O . LEU A 1 85 ? 3.897 -17.575 8.556 1.00 77.75 85 LEU A O 1
ATOM 640 N N . TRP A 1 86 ? 3.323 -16.126 6.931 1.00 89.06 86 TRP A N 1
ATOM 641 C CA . TRP A 1 86 ? 4.637 -15.525 6.765 1.00 89.06 86 TRP A CA 1
ATOM 642 C C . TRP A 1 86 ? 4.528 -14.028 6.990 1.00 89.06 86 TRP A C 1
ATOM 644 O O . TRP A 1 86 ? 3.687 -13.355 6.391 1.00 89.06 86 TRP A O 1
ATOM 654 N N . LYS A 1 87 ? 5.410 -13.496 7.827 1.00 87.25 87 LYS A N 1
ATOM 655 C CA . LYS A 1 87 ? 5.607 -12.060 7.942 1.00 87.25 87 LYS A CA 1
ATOM 656 C C . LYS A 1 87 ? 6.562 -11.608 6.856 1.00 87.25 87 LYS A C 1
ATOM 658 O O . LYS A 1 87 ? 7.638 -12.183 6.710 1.00 87.25 87 LYS A O 1
ATOM 663 N N . ILE A 1 88 ? 6.176 -10.565 6.133 1.00 90.38 88 ILE A N 1
ATOM 664 C CA . ILE A 1 88 ? 6.948 -10.008 5.024 1.00 90.38 88 ILE A CA 1
ATOM 665 C C . ILE A 1 88 ? 7.321 -8.551 5.308 1.00 90.38 88 ILE A C 1
ATOM 667 O O . ILE A 1 88 ? 6.529 -7.792 5.868 1.00 90.38 88 ILE A O 1
ATOM 671 N N . ASP A 1 89 ? 8.521 -8.160 4.895 1.00 89.31 89 ASP A N 1
ATOM 672 C CA . ASP A 1 89 ? 9.004 -6.784 4.859 1.00 89.31 89 ASP A CA 1
ATOM 673 C C . ASP A 1 89 ? 9.698 -6.535 3.517 1.00 89.31 89 ASP A C 1
ATOM 675 O O . ASP A 1 89 ? 10.600 -7.269 3.108 1.00 89.31 89 ASP A O 1
ATOM 679 N N . TYR A 1 90 ? 9.260 -5.495 2.810 1.00 89.44 90 TYR A N 1
ATOM 680 C CA . TYR A 1 90 ? 9.840 -5.106 1.532 1.00 89.44 90 TYR A CA 1
ATOM 681 C C . TYR A 1 90 ? 10.118 -3.611 1.514 1.00 89.44 90 TYR A C 1
ATOM 683 O O . TYR A 1 90 ? 9.202 -2.786 1.596 1.00 89.44 90 TYR A O 1
ATOM 691 N N . LYS A 1 91 ? 11.393 -3.256 1.346 1.00 89.06 91 LYS A N 1
ATOM 692 C CA . LYS A 1 91 ? 11.844 -1.865 1.317 1.00 89.06 91 LYS A CA 1
ATOM 693 C C . LYS A 1 91 ? 12.586 -1.558 0.029 1.00 89.06 91 LYS A C 1
ATOM 695 O O . LYS A 1 91 ? 13.548 -2.230 -0.337 1.00 89.06 91 LYS A O 1
ATOM 700 N N . THR A 1 92 ? 12.156 -0.490 -0.633 1.00 91.62 92 THR A N 1
ATOM 701 C CA . THR A 1 92 ? 12.812 0.036 -1.829 1.00 91.62 92 THR A CA 1
ATOM 702 C C . THR A 1 92 ? 12.378 1.471 -2.115 1.00 91.62 92 THR A C 1
ATOM 704 O O . THR A 1 92 ? 11.360 1.949 -1.602 1.00 91.62 92 THR A O 1
ATOM 707 N N . ASN A 1 93 ? 13.127 2.137 -2.987 1.00 88.19 93 ASN A N 1
ATOM 708 C CA . ASN A 1 93 ? 12.733 3.400 -3.586 1.00 88.19 93 ASN A CA 1
ATOM 709 C C . ASN A 1 93 ? 11.951 3.139 -4.878 1.00 88.19 93 ASN A C 1
ATOM 711 O O . ASN A 1 93 ? 12.234 2.208 -5.628 1.00 88.19 93 ASN A O 1
ATOM 715 N N . LYS A 1 94 ? 10.956 3.984 -5.155 1.00 87.56 94 LYS A N 1
ATOM 716 C CA . LYS A 1 94 ? 10.164 3.921 -6.390 1.00 87.56 94 LYS A CA 1
ATOM 717 C C . LYS A 1 94 ? 10.199 5.253 -7.116 1.00 87.56 94 LYS A C 1
ATOM 719 O O . LYS A 1 94 ? 10.175 6.310 -6.482 1.00 87.56 94 LYS A O 1
ATOM 724 N N . ARG A 1 95 ? 10.201 5.208 -8.447 1.00 86.06 95 ARG A N 1
ATOM 725 C CA . ARG A 1 95 ? 10.271 6.393 -9.313 1.00 86.06 95 ARG A CA 1
ATOM 726 C C . ARG A 1 95 ? 9.144 6.366 -10.336 1.00 86.06 95 ARG A C 1
ATOM 728 O O . ARG A 1 95 ? 8.718 5.298 -10.782 1.00 86.06 95 ARG A O 1
ATOM 735 N N . ARG A 1 96 ? 8.628 7.546 -10.697 1.00 82.94 96 ARG A N 1
ATOM 736 C CA . ARG A 1 96 ? 7.635 7.646 -11.775 1.00 82.94 96 ARG A CA 1
ATOM 737 C C . ARG A 1 96 ? 8.305 7.265 -13.089 1.00 82.94 96 ARG A C 1
ATOM 739 O O . ARG A 1 96 ? 9.388 7.763 -13.377 1.00 82.94 96 ARG A O 1
ATOM 746 N N . ALA A 1 97 ? 7.623 6.468 -13.909 1.00 84.06 97 ALA A N 1
ATOM 747 C CA . ALA A 1 97 ? 8.094 6.182 -15.263 1.00 84.06 97 ALA A CA 1
ATOM 748 C C . ALA A 1 97 ? 8.129 7.446 -16.148 1.00 84.06 97 ALA A C 1
ATOM 750 O O . ALA A 1 97 ? 8.950 7.552 -17.052 1.00 84.06 97 ALA A O 1
ATOM 751 N N . LYS A 1 98 ? 7.249 8.420 -15.873 1.00 83.56 98 LYS A N 1
ATOM 752 C CA . LYS A 1 98 ? 7.169 9.710 -16.574 1.00 83.56 98 LYS A CA 1
ATOM 753 C C . LYS A 1 98 ? 7.241 10.862 -15.575 1.00 83.56 98 LYS A C 1
ATOM 755 O O . LYS A 1 98 ? 6.681 10.765 -14.481 1.00 83.56 98 LYS A O 1
ATOM 760 N N . LYS A 1 99 ? 7.908 11.959 -15.949 1.00 83.44 99 LYS A N 1
ATOM 761 C CA . LYS A 1 99 ? 7.958 13.171 -15.116 1.00 83.44 99 LYS A CA 1
ATOM 762 C C . LYS A 1 99 ? 6.541 13.705 -14.887 1.00 83.44 99 LYS A C 1
ATOM 764 O O . LYS A 1 99 ? 5.712 13.679 -15.792 1.00 83.44 99 LYS A O 1
ATOM 769 N N . ALA A 1 100 ? 6.270 14.145 -13.661 1.00 79.69 100 ALA A N 1
ATOM 770 C CA . ALA A 1 100 ? 5.014 14.813 -13.348 1.00 79.69 100 ALA A CA 1
ATOM 771 C C . ALA A 1 100 ? 5.024 16.239 -13.933 1.00 79.69 100 ALA A C 1
ATOM 773 O O . ALA A 1 100 ? 6.102 16.837 -14.004 1.00 79.69 100 ALA A O 1
ATOM 774 N N . PRO A 1 101 ? 3.862 16.789 -14.328 1.00 82.94 101 PRO A N 1
ATOM 775 C CA . PRO A 1 101 ? 3.738 18.207 -14.657 1.00 82.94 101 PRO A CA 1
ATOM 776 C C . PRO A 1 101 ? 4.273 19.110 -13.538 1.00 82.94 101 PRO A C 1
ATOM 778 O O . PRO A 1 101 ? 4.224 18.737 -12.358 1.00 82.94 101 PRO A O 1
ATOM 781 N N . ALA A 1 102 ? 4.758 20.301 -13.898 1.00 80.94 102 ALA A N 1
ATOM 782 C CA . ALA A 1 102 ? 5.199 21.293 -12.921 1.00 80.94 102 ALA A CA 1
ATOM 783 C C . ALA A 1 102 ? 4.071 21.607 -11.921 1.00 80.94 102 ALA A C 1
ATOM 785 O O . ALA A 1 102 ? 2.898 21.631 -12.291 1.00 80.94 102 ALA A O 1
ATOM 786 N N . ASN A 1 103 ? 4.430 21.795 -10.648 1.00 78.44 103 ASN A N 1
ATOM 787 C CA . ASN A 1 103 ? 3.501 22.111 -9.552 1.00 78.44 103 ASN A CA 1
ATOM 788 C C . ASN A 1 103 ? 2.356 21.097 -9.345 1.00 78.44 103 ASN A C 1
ATOM 790 O O . ASN A 1 103 ? 1.331 21.414 -8.740 1.00 78.44 103 ASN A O 1
ATOM 794 N N . SER A 1 104 ? 2.521 19.859 -9.823 1.00 76.00 104 SER A N 1
ATOM 795 C CA . SER A 1 104 ? 1.518 18.805 -9.677 1.00 76.00 104 SER A CA 1
ATOM 796 C C . SER A 1 104 ? 1.939 17.714 -8.694 1.00 76.00 104 SER A C 1
ATOM 798 O O . SER A 1 104 ? 3.109 17.344 -8.582 1.00 76.00 104 SER A O 1
ATOM 800 N N . GLY A 1 105 ? 0.944 17.132 -8.024 1.00 79.62 105 GLY A N 1
ATOM 801 C CA . GLY A 1 105 ? 1.131 15.993 -7.134 1.00 79.62 105 GLY A CA 1
ATOM 802 C C . GLY A 1 105 ? 1.355 16.377 -5.674 1.00 79.62 105 GLY A C 1
ATOM 803 O O . GLY A 1 105 ? 1.176 17.517 -5.262 1.00 79.62 105 GLY A O 1
ATOM 804 N N . ALA A 1 106 ? 1.690 15.367 -4.874 1.00 84.06 106 ALA A N 1
ATOM 805 C CA . ALA A 1 106 ? 1.880 15.535 -3.442 1.00 84.06 106 ALA A CA 1
ATOM 806 C C . ALA A 1 106 ? 3.200 16.275 -3.147 1.00 84.06 106 ALA A C 1
ATOM 808 O O . ALA A 1 106 ? 4.227 15.891 -3.718 1.00 84.06 106 ALA A O 1
ATOM 809 N N . PRO A 1 107 ? 3.206 17.270 -2.240 1.00 86.88 107 PRO A N 1
ATOM 810 C CA . PRO A 1 107 ? 4.429 17.945 -1.814 1.00 86.88 107 PRO A CA 1
ATOM 811 C C . PRO A 1 107 ? 5.464 16.978 -1.225 1.00 86.88 107 PRO A C 1
ATOM 813 O O . PRO A 1 107 ? 5.109 15.953 -0.629 1.00 86.88 107 PRO A O 1
ATOM 816 N N . VAL A 1 108 ? 6.748 17.322 -1.347 1.00 89.56 108 VAL A N 1
ATOM 817 C CA . VAL A 1 108 ? 7.852 16.563 -0.735 1.00 89.56 108 VAL A CA 1
ATOM 818 C C . VAL A 1 108 ? 7.655 16.491 0.780 1.00 89.56 108 VAL A C 1
ATOM 820 O O . VAL A 1 108 ? 7.318 17.488 1.407 1.00 89.56 108 VAL A O 1
ATOM 823 N N . GLY A 1 109 ? 7.840 15.302 1.358 1.00 90.44 109 GLY A N 1
ATOM 824 C CA . GLY A 1 109 ? 7.558 15.035 2.773 1.00 90.44 109 GLY A CA 1
ATOM 825 C C . GLY A 1 109 ? 6.134 14.547 3.051 1.00 90.44 109 GLY A C 1
ATOM 826 O O . GLY A 1 109 ? 5.831 14.195 4.184 1.00 90.44 109 GLY A O 1
ATOM 827 N N . THR A 1 110 ? 5.261 14.478 2.038 1.00 90.31 110 THR A N 1
ATOM 828 C CA . THR A 1 110 ? 3.952 13.828 2.195 1.00 90.31 110 THR A CA 1
ATOM 829 C C . THR A 1 110 ? 4.128 12.324 2.381 1.00 90.31 110 THR A C 1
ATOM 831 O O . THR A 1 110 ? 4.749 11.650 1.556 1.00 90.31 110 THR A O 1
ATOM 834 N N . GLU A 1 111 ? 3.514 11.785 3.428 1.00 93.25 111 GLU A N 1
ATOM 835 C CA . GLU A 1 111 ? 3.536 10.364 3.755 1.00 93.25 111 GLU A CA 1
ATOM 836 C C . GLU A 1 111 ? 2.160 9.742 3.497 1.00 93.25 111 GLU A C 1
ATOM 838 O O . GLU A 1 111 ? 1.112 10.360 3.710 1.00 93.25 111 GLU A O 1
ATOM 843 N N . TYR A 1 112 ? 2.151 8.491 3.047 1.00 93.06 112 TYR A N 1
ATOM 844 C CA . TYR A 1 112 ? 0.921 7.740 2.833 1.00 93.06 112 TYR A CA 1
ATOM 845 C C . TYR A 1 112 ? 1.018 6.362 3.461 1.00 93.06 112 TYR A C 1
ATOM 847 O O . TYR A 1 112 ? 2.007 5.659 3.269 1.00 93.06 112 TYR A O 1
ATOM 855 N N . HIS A 1 113 ? -0.070 5.955 4.101 1.00 94.56 113 HIS A N 1
ATOM 856 C CA . HIS A 1 113 ? -0.276 4.612 4.605 1.00 94.56 113 HIS A CA 1
ATOM 857 C C . HIS A 1 113 ? -1.337 3.940 3.727 1.00 94.56 113 HIS A C 1
ATOM 859 O O . HIS A 1 113 ? -2.482 4.395 3.654 1.00 94.56 113 HIS A O 1
ATOM 865 N N . TRP A 1 114 ? -0.937 2.900 2.998 1.00 94.56 114 TRP A N 1
ATOM 866 C CA . TRP A 1 114 ? -1.817 2.141 2.111 1.00 94.56 114 TRP A CA 1
ATOM 867 C C . TRP A 1 114 ? -1.978 0.724 2.649 1.00 94.56 114 TRP A C 1
ATOM 869 O O . TRP A 1 114 ? -0.975 0.092 2.961 1.00 94.56 114 TRP A O 1
ATOM 879 N N . LEU A 1 115 ? -3.210 0.222 2.675 1.00 95.44 115 LEU A N 1
ATOM 880 C CA . LEU A 1 115 ? -3.481 -1.202 2.845 1.00 95.44 115 LEU A CA 1
ATOM 881 C C . LEU A 1 115 ? -3.520 -1.848 1.459 1.00 95.44 115 LEU A C 1
ATOM 883 O O . LEU A 1 115 ? -4.226 -1.366 0.569 1.00 95.44 115 LEU A O 1
ATOM 887 N N . ILE A 1 116 ? -2.766 -2.925 1.266 1.00 94.12 116 ILE A N 1
ATOM 888 C CA . ILE A 1 116 ? -2.809 -3.729 0.044 1.00 94.12 116 ILE A CA 1
ATOM 889 C C . ILE A 1 116 ? -3.403 -5.084 0.412 1.00 94.12 116 ILE A C 1
ATOM 891 O O . ILE A 1 116 ? -2.852 -5.786 1.251 1.00 94.12 116 ILE A O 1
ATOM 895 N N . VAL A 1 117 ? -4.515 -5.438 -0.229 1.00 94.12 117 VAL A N 1
ATOM 896 C CA . VAL A 1 117 ? -5.105 -6.778 -0.156 1.00 94.12 117 VAL A CA 1
ATOM 897 C C . VAL A 1 117 ? -4.874 -7.422 -1.509 1.00 94.12 117 VAL A C 1
ATOM 899 O O . VAL A 1 117 ? -5.486 -7.024 -2.503 1.00 94.12 117 VAL A O 1
ATOM 902 N N . ALA A 1 118 ? -3.932 -8.352 -1.557 1.00 92.38 118 ALA A N 1
ATOM 903 C CA . ALA A 1 118 ? -3.450 -8.948 -2.788 1.00 92.38 118 ALA A CA 1
ATOM 904 C C . ALA A 1 118 ? -3.052 -10.400 -2.557 1.00 92.38 118 ALA A C 1
ATOM 906 O O . ALA A 1 118 ? -2.698 -10.785 -1.443 1.00 92.38 118 ALA A O 1
ATOM 907 N N . HIS A 1 119 ? -3.068 -11.178 -3.629 1.00 89.06 119 HIS A N 1
ATOM 908 C CA . HIS A 1 119 ? -2.491 -12.512 -3.657 1.00 89.06 119 HIS A CA 1
ATOM 909 C C . HIS A 1 119 ? -1.280 -12.524 -4.580 1.00 89.06 119 HIS A C 1
ATOM 911 O O . HIS A 1 119 ? -1.211 -11.805 -5.582 1.00 89.06 119 HIS A O 1
ATOM 917 N N . GLN A 1 120 ? -0.294 -13.325 -4.193 1.00 89.56 120 GLN A N 1
ATOM 918 C CA . GLN A 1 120 ? 0.958 -13.465 -4.911 1.00 89.56 120 GLN A CA 1
ATOM 919 C C . GLN A 1 120 ? 0.991 -14.837 -5.579 1.00 89.56 120 GLN A C 1
ATOM 921 O O . GLN A 1 120 ? 0.875 -15.863 -4.914 1.00 89.56 120 GLN A O 1
ATOM 926 N N . HIS A 1 121 ? 1.174 -14.845 -6.894 1.00 89.12 121 HIS A N 1
ATOM 927 C CA . HIS A 1 121 ? 1.447 -16.050 -7.663 1.00 89.12 121 HIS A CA 1
ATOM 928 C C . HIS A 1 121 ? 2.931 -16.102 -7.962 1.00 89.12 121 HIS A C 1
ATOM 930 O O . HIS A 1 121 ? 3.493 -15.153 -8.512 1.00 89.12 121 HIS A O 1
ATOM 936 N N . VAL A 1 122 ? 3.560 -17.217 -7.613 1.00 87.94 122 VAL A N 1
ATOM 937 C CA . VAL A 1 122 ? 4.990 -17.412 -7.820 1.00 87.94 122 VAL A CA 1
ATOM 938 C C . VAL A 1 122 ? 5.200 -18.632 -8.699 1.00 87.94 122 VAL A C 1
ATOM 940 O O . VAL A 1 122 ? 4.660 -19.708 -8.442 1.00 87.94 122 VAL A O 1
ATOM 943 N N . ARG A 1 123 ? 6.005 -18.473 -9.748 1.00 87.56 123 ARG A N 1
ATOM 944 C CA . ARG A 1 123 ? 6.408 -19.558 -10.637 1.00 87.56 123 ARG A CA 1
ATOM 945 C C . ARG A 1 123 ? 7.919 -19.677 -10.622 1.00 87.56 123 ARG A C 1
ATOM 947 O O . ARG A 1 123 ? 8.618 -18.771 -11.061 1.00 87.56 123 ARG A O 1
ATOM 954 N N . LYS A 1 124 ? 8.425 -20.820 -10.165 1.00 86.56 124 LYS A N 1
ATOM 955 C CA . LYS A 1 124 ? 9.843 -21.146 -10.313 1.00 86.56 124 LYS A CA 1
ATOM 956 C C . LYS A 1 124 ? 10.161 -21.307 -11.798 1.00 86.56 124 LYS A C 1
ATOM 958 O O . LYS A 1 124 ? 9.477 -22.072 -12.478 1.00 86.56 124 LYS A O 1
ATOM 963 N N . ILE A 1 125 ? 11.140 -20.562 -12.303 1.00 90.94 125 ILE A N 1
ATOM 964 C CA . ILE A 1 125 ? 11.532 -20.614 -13.720 1.00 90.94 125 ILE A CA 1
ATOM 965 C C . ILE A 1 125 ? 12.883 -21.299 -13.924 1.00 90.94 125 ILE A C 1
ATOM 967 O O . ILE A 1 125 ? 13.097 -21.891 -14.973 1.00 90.94 125 ILE A O 1
ATOM 971 N N . ASP A 1 126 ? 13.752 -21.272 -12.914 1.00 88.94 126 ASP A N 1
ATOM 972 C CA . ASP A 1 126 ? 14.994 -22.043 -12.860 1.00 88.94 126 ASP A CA 1
ATOM 973 C C . ASP A 1 126 ? 15.393 -22.310 -11.393 1.00 88.94 126 ASP A C 1
ATOM 975 O O . ASP A 1 126 ? 14.594 -22.110 -10.477 1.00 88.94 126 ASP A O 1
ATOM 979 N N . ALA A 1 127 ? 16.612 -22.801 -11.145 1.00 83.75 127 ALA A N 1
ATOM 980 C CA . ALA A 1 127 ? 17.091 -23.140 -9.804 1.00 83.75 127 ALA A CA 1
ATOM 981 C C . ALA A 1 127 ? 16.982 -21.984 -8.791 1.00 83.75 127 ALA A C 1
ATOM 983 O O . ALA A 1 127 ? 16.640 -22.240 -7.632 1.00 83.75 127 ALA A O 1
ATOM 984 N N . ASN A 1 128 ? 17.226 -20.748 -9.235 1.00 85.81 128 ASN A N 1
ATOM 985 C CA . ASN A 1 128 ? 17.399 -19.566 -8.391 1.00 85.81 128 ASN A CA 1
ATOM 986 C C . ASN A 1 128 ? 16.456 -18.409 -8.750 1.00 85.81 128 ASN A C 1
ATOM 988 O O . ASN A 1 128 ? 16.413 -17.420 -8.021 1.00 85.81 128 ASN A O 1
ATOM 992 N N . THR A 1 129 ? 15.686 -18.526 -9.830 1.00 81.81 129 THR A N 1
ATOM 993 C CA . THR A 1 129 ? 14.784 -17.474 -10.290 1.00 81.81 129 THR A CA 1
ATOM 994 C C . THR A 1 129 ? 13.331 -17.901 -10.151 1.00 81.81 129 THR A C 1
ATOM 996 O O . THR A 1 129 ? 12.912 -18.980 -10.589 1.00 81.81 129 THR A O 1
ATOM 999 N N . TYR A 1 130 ? 12.543 -17.004 -9.571 1.00 85.94 130 TYR A N 1
ATOM 1000 C CA . TYR A 1 130 ? 11.100 -17.121 -9.470 1.00 85.94 130 TYR A CA 1
ATOM 1001 C C . TYR A 1 130 ? 10.473 -15.888 -10.115 1.00 85.94 130 TYR A C 1
ATOM 1003 O O . TYR A 1 130 ? 10.868 -14.756 -9.844 1.00 85.94 130 TYR A O 1
ATOM 1011 N N . GLU A 1 131 ? 9.506 -16.114 -10.993 1.00 86.62 131 GLU A N 1
ATOM 1012 C CA . GLU A 1 131 ? 8.626 -15.068 -11.488 1.00 86.62 131 GLU A CA 1
ATOM 1013 C C . GLU A 1 131 ? 7.535 -14.829 -10.446 1.00 86.62 131 GLU A C 1
ATOM 1015 O O . GLU A 1 131 ? 6.823 -15.762 -10.070 1.00 86.62 131 GLU A O 1
ATOM 1020 N N . THR A 1 132 ? 7.404 -13.583 -10.001 1.00 87.94 132 THR A N 1
ATOM 1021 C CA . THR A 1 132 ? 6.444 -13.181 -8.973 1.00 87.94 132 THR A CA 1
ATOM 1022 C C . THR A 1 132 ? 5.431 -12.213 -9.563 1.00 87.94 132 THR A C 1
ATOM 1024 O O . THR A 1 132 ? 5.794 -11.146 -10.056 1.00 87.94 132 THR A O 1
ATOM 1027 N N . HIS A 1 133 ? 4.151 -12.562 -9.471 1.00 89.25 133 HIS A N 1
ATOM 1028 C CA . HIS A 1 133 ? 3.031 -11.721 -9.873 1.00 89.25 133 HIS A CA 1
ATOM 1029 C C . HIS A 1 133 ? 2.164 -11.407 -8.653 1.00 89.25 133 HIS A C 1
ATOM 1031 O O . HIS A 1 133 ? 1.632 -12.31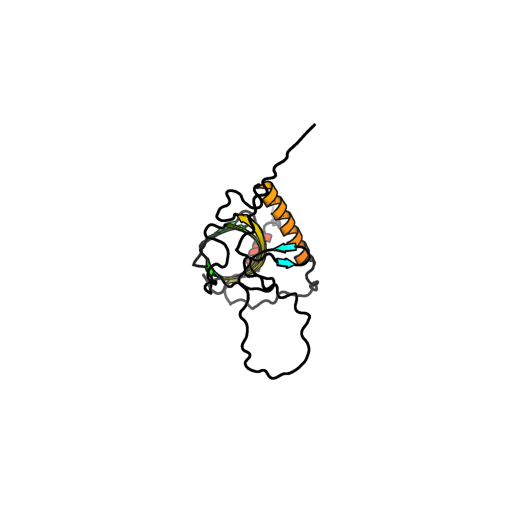5 -8.021 1.00 89.25 133 HIS A O 1
ATOM 1037 N N . LEU A 1 134 ? 2.032 -10.125 -8.312 1.00 89.31 134 LEU A N 1
ATOM 1038 C CA . LEU A 1 134 ? 1.177 -9.658 -7.222 1.00 89.31 134 LEU A CA 1
ATOM 1039 C C . LEU A 1 134 ? -0.008 -8.905 -7.819 1.00 89.31 134 LEU A C 1
ATOM 1041 O O . LEU A 1 134 ? 0.179 -7.876 -8.469 1.00 89.31 134 LEU A O 1
ATOM 1045 N N . GLU A 1 135 ? -1.218 -9.388 -7.567 1.00 89.50 135 GLU A N 1
ATOM 1046 C CA . GLU A 1 135 ? -2.443 -8.751 -8.044 1.00 89.50 135 GLU A CA 1
ATOM 1047 C C . GLU A 1 135 ? -3.441 -8.574 -6.901 1.00 89.50 135 GLU A C 1
ATOM 1049 O O . GLU A 1 135 ? -3.535 -9.394 -5.988 1.00 89.50 135 GLU A O 1
ATOM 1054 N N . GLY A 1 136 ? -4.168 -7.460 -6.920 1.00 91.25 136 GLY A N 1
ATOM 1055 C CA . GLY A 1 136 ?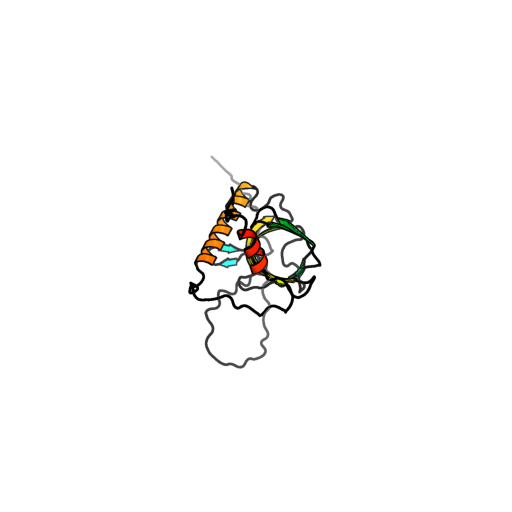 -5.095 -7.142 -5.847 1.00 91.25 136 GLY A CA 1
ATOM 1056 C C . GLY A 1 136 ? -5.540 -5.691 -5.837 1.00 91.25 136 GLY A C 1
ATOM 1057 O O . GLY A 1 136 ? -5.459 -4.972 -6.833 1.00 91.25 136 GLY A O 1
ATOM 1058 N N . SER A 1 137 ? -6.020 -5.264 -4.676 1.00 91.44 137 SER A N 1
ATOM 1059 C CA . SER A 1 137 ? -6.563 -3.931 -4.438 1.00 91.44 137 SER A CA 1
ATOM 1060 C C . SER A 1 137 ? -5.686 -3.143 -3.470 1.00 91.44 137 SER A C 1
ATOM 1062 O O . SER A 1 137 ? -5.138 -3.684 -2.510 1.00 91.44 137 SER A O 1
ATOM 1064 N N . LYS A 1 138 ? -5.577 -1.835 -3.709 1.00 93.12 138 LYS A N 1
ATOM 1065 C CA . LYS A 1 138 ? -4.797 -0.906 -2.887 1.00 93.12 138 LYS A CA 1
ATOM 1066 C C . LYS A 1 138 ? -5.698 0.208 -2.364 1.00 93.12 138 LYS A C 1
ATOM 1068 O O . LYS A 1 138 ? -6.226 1.001 -3.142 1.00 93.12 138 LYS A O 1
ATOM 1073 N N . TYR A 1 139 ? -5.803 0.307 -1.047 1.00 93.06 139 TYR A N 1
ATOM 1074 C CA . TYR A 1 139 ? -6.698 1.215 -0.338 1.00 93.06 139 TYR A CA 1
ATOM 1075 C C . TYR A 1 139 ? -5.909 2.270 0.433 1.00 93.06 139 TYR A C 1
ATOM 1077 O O . TYR A 1 139 ? -4.887 1.966 1.050 1.00 93.06 139 TYR A O 1
ATOM 1085 N N . LYS A 1 140 ? -6.365 3.527 0.408 1.00 93.00 140 LYS A N 1
ATOM 1086 C CA . LYS A 1 140 ? -5.766 4.581 1.239 1.00 93.00 140 LYS A CA 1
ATOM 1087 C C . LYS A 1 140 ? -6.252 4.389 2.676 1.00 93.00 140 LYS A C 1
ATOM 1089 O O . LYS A 1 140 ? -7.436 4.587 2.935 1.00 93.00 140 LYS A O 1
ATOM 1094 N N . LEU A 1 141 ? -5.346 4.025 3.580 1.00 94.38 141 LEU A N 1
ATOM 1095 C CA . LEU A 1 141 ? -5.645 3.871 5.003 1.00 94.38 141 LEU A CA 1
ATOM 1096 C C . LEU A 1 141 ? -5.546 5.231 5.697 1.00 94.38 141 LEU A C 1
ATOM 1098 O O . LEU A 1 141 ? -6.513 5.706 6.281 1.00 94.38 141 LEU A O 1
ATOM 1102 N N . ALA A 1 142 ? -4.402 5.900 5.560 1.00 95.12 142 ALA A N 1
ATOM 1103 C CA . ALA A 1 142 ? -4.174 7.234 6.103 1.00 95.12 142 ALA A CA 1
ATOM 1104 C C . ALA A 1 142 ? -3.144 8.002 5.264 1.00 95.12 142 ALA A C 1
ATOM 1106 O O . ALA A 1 142 ? -2.457 7.449 4.403 1.00 95.12 142 ALA A O 1
ATOM 1107 N N . HIS A 1 143 ? -3.028 9.303 5.502 1.00 93.25 143 HIS A N 1
ATOM 1108 C CA . HIS A 1 143 ? -1.957 10.122 4.943 1.00 93.25 143 HIS A CA 1
ATOM 1109 C C . HIS A 1 143 ? -1.534 11.194 5.939 1.00 93.25 143 HIS A C 1
ATOM 1111 O O . HIS A 1 143 ? -2.289 11.535 6.847 1.00 93.25 143 HIS A O 1
ATOM 1117 N N . LYS A 1 144 ? -0.341 11.743 5.755 1.00 94.62 144 LYS A N 1
ATOM 1118 C CA . LYS A 1 144 ? 0.157 12.888 6.505 1.00 94.62 144 LYS A CA 1
ATOM 1119 C C . LYS A 1 144 ? 0.720 13.887 5.508 1.00 94.62 144 LYS A C 1
ATOM 1121 O O . LYS A 1 144 ? 1.609 13.560 4.725 1.00 94.62 144 LYS A O 1
ATOM 1126 N N . GLY A 1 145 ? 0.137 15.083 5.491 1.00 89.69 145 GLY A N 1
ATOM 1127 C CA . GLY A 1 145 ? 0.609 16.170 4.636 1.00 89.69 145 GLY A CA 1
ATOM 1128 C C . GLY A 1 145 ? 2.010 16.623 5.044 1.00 89.69 145 GLY A C 1
ATOM 1129 O O . GLY A 1 145 ? 2.364 16.531 6.216 1.00 89.69 145 GLY A O 1
ATOM 1130 N N . ALA A 1 146 ? 2.781 17.146 4.090 1.00 91.25 146 ALA A N 1
ATOM 1131 C CA . ALA A 1 146 ? 4.172 17.556 4.307 1.00 91.25 146 ALA A CA 1
ATOM 1132 C C . ALA A 1 146 ? 4.372 18.558 5.462 1.00 91.25 146 ALA A C 1
ATOM 1134 O O . ALA A 1 146 ? 5.369 18.493 6.172 1.00 91.25 146 ALA A O 1
ATOM 1135 N N . THR A 1 147 ? 3.418 19.469 5.668 1.00 89.81 147 THR A N 1
ATOM 1136 C CA . THR A 1 147 ? 3.446 20.470 6.750 1.00 89.81 147 THR A CA 1
ATOM 1137 C C . THR A 1 147 ? 2.695 20.020 8.005 1.00 89.81 147 THR A C 1
ATOM 1139 O O . THR A 1 147 ? 2.737 20.700 9.031 1.00 89.81 147 THR A O 1
ATOM 1142 N N . SER A 1 148 ? 1.998 18.881 7.947 1.00 89.50 148 SER A N 1
ATOM 1143 C CA . SER A 1 148 ? 1.182 18.394 9.055 1.00 89.50 148 SER A CA 1
ATOM 1144 C C . SER A 1 148 ? 2.032 17.671 10.092 1.00 89.50 148 SER A C 1
ATOM 1146 O O . SER A 1 148 ? 2.858 16.814 9.773 1.00 89.50 148 SER A O 1
ATOM 1148 N N . LYS A 1 149 ? 1.759 17.953 11.367 1.00 92.25 149 LYS A N 1
ATOM 1149 C CA . LYS A 1 149 ? 2.344 17.216 12.496 1.00 92.25 149 LYS A CA 1
ATOM 1150 C C . LYS A 1 149 ? 1.581 15.929 12.819 1.00 92.25 149 LYS A C 1
ATOM 1152 O O . LYS A 1 149 ? 2.111 15.081 13.530 1.00 92.25 149 LYS A O 1
ATOM 1157 N N . SER A 1 150 ? 0.371 15.759 12.288 1.00 91.88 150 SER A N 1
ATOM 1158 C CA . SER A 1 150 ? -0.496 14.607 12.544 1.00 91.88 150 SER A CA 1
ATOM 1159 C C . SER A 1 150 ? -0.921 13.897 11.257 1.00 91.88 150 SER A C 1
ATOM 1161 O O . SER A 1 150 ? -1.038 14.493 10.182 1.00 91.88 150 SER A O 1
ATOM 1163 N N . TRP A 1 151 ? -1.154 12.591 11.379 1.00 95.69 151 TRP A N 1
ATOM 1164 C CA . TRP A 1 151 ? -1.809 11.788 10.349 1.00 95.69 151 TRP A CA 1
ATOM 1165 C C . TRP A 1 151 ? -3.296 12.141 10.255 1.00 95.69 151 TRP A C 1
ATOM 1167 O O . TRP A 1 151 ? -3.912 12.510 11.253 1.00 95.69 151 TRP A O 1
ATOM 1177 N N . SER A 1 152 ? -3.891 11.938 9.078 1.00 92.88 152 SER A N 1
ATOM 1178 C CA . SER A 1 152 ? -5.330 12.108 8.836 1.00 92.88 152 SER A CA 1
ATOM 1179 C C . SER A 1 152 ? -6.192 11.256 9.769 1.00 92.88 152 SER A C 1
ATOM 1181 O O . SER A 1 152 ? -7.320 11.622 10.069 1.00 92.88 152 SER A O 1
ATOM 1183 N N . ILE A 1 153 ? -5.649 10.122 10.224 1.00 94.44 153 ILE A N 1
ATOM 1184 C CA . ILE A 1 153 ? -6.189 9.317 11.318 1.00 94.44 153 ILE A CA 1
ATOM 1185 C C . ILE A 1 153 ? -5.096 9.256 12.397 1.00 94.44 153 ILE A C 1
ATOM 1187 O O . ILE A 1 153 ? -4.123 8.510 12.237 1.00 94.44 153 ILE A O 1
ATOM 1191 N N . PRO A 1 154 ? -5.193 10.077 13.457 1.00 93.00 154 PRO A N 1
ATOM 1192 C CA . PRO A 1 154 ? -4.066 10.343 14.349 1.00 93.00 154 PRO A CA 1
ATOM 1193 C C . PRO A 1 154 ? -3.791 9.221 15.356 1.00 93.00 154 PRO A C 1
ATOM 1195 O O . PRO A 1 154 ? -2.704 9.176 15.925 1.00 93.00 154 PRO A O 1
ATOM 1198 N N . THR A 1 155 ? -4.746 8.317 15.592 1.00 95.12 155 THR A N 1
ATOM 1199 C CA . THR A 1 155 ? -4.617 7.254 16.596 1.00 95.12 155 THR A CA 1
ATOM 1200 C C . THR A 1 155 ? -4.413 5.888 15.948 1.00 95.12 155 THR A C 1
ATOM 1202 O O . THR A 1 155 ? -5.000 5.576 14.912 1.00 95.12 155 THR A O 1
ATOM 1205 N N . VAL A 1 156 ? -3.621 5.031 16.601 1.00 94.81 156 VAL A N 1
ATOM 1206 C CA . VAL A 1 156 ? -3.442 3.627 16.185 1.00 94.81 156 VAL A CA 1
ATOM 1207 C C . VAL A 1 156 ? -4.779 2.886 16.187 1.00 94.81 156 VAL A C 1
ATOM 1209 O O . VAL A 1 156 ? -5.055 2.117 15.273 1.00 94.81 156 VAL A O 1
ATOM 1212 N N . LYS A 1 157 ? -5.634 3.153 17.184 1.00 96.31 157 LYS A N 1
ATOM 1213 C CA . LYS A 1 157 ? -6.980 2.576 17.261 1.00 96.31 157 LYS A CA 1
ATOM 1214 C C . LYS A 1 157 ? -7.813 2.930 16.024 1.00 96.31 157 LYS A C 1
ATOM 1216 O O . LYS A 1 157 ? -8.313 2.020 15.378 1.00 96.31 157 LYS A O 1
ATOM 1221 N N . GLY A 1 158 ? -7.878 4.209 15.648 1.00 96.25 158 GLY A N 1
ATOM 1222 C CA . GLY A 1 158 ? -8.629 4.632 14.464 1.00 96.25 158 GLY A CA 1
ATOM 1223 C C . GLY A 1 158 ? -8.051 4.068 13.164 1.00 96.25 158 GLY A C 1
ATOM 1224 O O . GLY A 1 158 ? -8.798 3.715 12.259 1.00 96.25 158 GLY A O 1
ATOM 1225 N N . GLN A 1 159 ? -6.722 3.936 13.064 1.00 96.44 159 GLN A N 1
ATOM 1226 C CA . GLN A 1 159 ? -6.096 3.301 11.899 1.00 96.44 159 GLN A CA 1
ATOM 1227 C C . GLN A 1 159 ? -6.458 1.814 11.791 1.00 96.44 159 GLN A C 1
ATOM 1229 O O . GLN A 1 159 ? -6.749 1.358 10.691 1.00 96.44 159 GLN A O 1
ATOM 1234 N N . ARG A 1 160 ? -6.519 1.089 12.917 1.00 96.50 160 ARG A N 1
ATOM 1235 C CA . ARG A 1 160 ? -6.975 -0.311 12.959 1.00 96.50 160 ARG A CA 1
ATOM 1236 C C . ARG A 1 160 ? -8.460 -0.456 12.637 1.00 96.50 160 ARG A C 1
ATOM 1238 O O . ARG A 1 160 ? -8.832 -1.351 11.892 1.00 96.50 160 ARG A O 1
ATOM 1245 N N . GLU A 1 161 ? -9.310 0.420 13.166 1.00 97.31 161 GLU A N 1
ATOM 1246 C CA . GLU A 1 161 ? -10.741 0.434 12.827 1.00 97.31 161 GLU A CA 1
ATOM 1247 C C . GLU A 1 161 ? -10.935 0.659 11.323 1.00 97.31 161 GLU A C 1
ATOM 1249 O O . GLU A 1 161 ? -11.657 -0.091 10.668 1.00 97.31 161 GLU A O 1
ATOM 1254 N N . ARG A 1 162 ? -10.188 1.607 10.743 1.00 96.19 162 ARG A N 1
ATOM 1255 C CA . ARG A 1 162 ? -10.197 1.844 9.299 1.00 96.19 162 ARG A CA 1
ATOM 1256 C C . ARG A 1 162 ? -9.677 0.651 8.499 1.00 96.19 162 ARG A C 1
ATOM 1258 O O . ARG A 1 162 ? -10.197 0.362 7.426 1.00 96.19 162 ARG A O 1
ATOM 1265 N N . GLU A 1 163 ? -8.645 -0.026 8.984 1.00 96.56 163 GLU A N 1
ATOM 1266 C CA . GLU A 1 163 ? -8.117 -1.241 8.365 1.00 96.56 163 GLU A CA 1
ATOM 1267 C C . GLU A 1 163 ? -9.182 -2.345 8.303 1.00 96.56 163 GLU A C 1
ATOM 1269 O O . GLU A 1 163 ? -9.398 -2.917 7.235 1.00 96.56 163 GLU A O 1
ATOM 1274 N N . LEU A 1 164 ? -9.912 -2.574 9.399 1.00 97.25 164 LEU A N 1
ATOM 1275 C CA . LEU A 1 164 ? -11.011 -3.543 9.453 1.00 97.25 164 LEU A CA 1
ATOM 1276 C C . LEU A 1 164 ? -12.123 -3.215 8.447 1.00 97.25 164 LEU A C 1
ATOM 1278 O O . LEU A 1 164 ? -12.569 -4.101 7.721 1.00 97.25 164 LEU A O 1
ATOM 1282 N N . GLU A 1 165 ? -12.534 -1.949 8.340 1.00 95.75 165 GLU A N 1
ATOM 1283 C CA . GLU A 1 165 ? -13.525 -1.517 7.341 1.00 95.75 165 GLU A CA 1
ATOM 1284 C C . GLU A 1 165 ? -13.080 -1.829 5.904 1.00 95.75 165 GLU A C 1
ATOM 1286 O O . GLU A 1 165 ? -13.874 -2.289 5.080 1.00 95.75 165 GLU A O 1
ATOM 1291 N N . LEU A 1 166 ? -11.805 -1.580 5.591 1.00 95.56 166 LEU A N 1
ATOM 1292 C CA . LEU A 1 166 ? -11.240 -1.839 4.266 1.00 95.56 166 LEU A CA 1
ATOM 1293 C C . LEU A 1 166 ? -11.132 -3.342 3.974 1.00 95.56 166 LEU A C 1
ATOM 1295 O O . LEU A 1 166 ? -11.334 -3.755 2.831 1.00 95.56 166 LEU A O 1
ATOM 1299 N N . LEU A 1 167 ? -10.848 -4.160 4.989 1.00 96.12 167 LEU A N 1
ATOM 1300 C CA . LEU A 1 167 ? -10.838 -5.618 4.869 1.00 96.12 167 LEU A CA 1
ATOM 1301 C C . LEU A 1 167 ? -12.244 -6.184 4.644 1.00 96.12 167 LEU A C 1
ATOM 1303 O O . LEU A 1 167 ? -12.410 -7.053 3.788 1.00 96.12 167 LEU A O 1
ATOM 1307 N N . GLU A 1 168 ? -13.268 -5.672 5.330 1.00 95.81 168 GLU A N 1
ATOM 1308 C CA . GLU A 1 168 ? -14.659 -6.071 5.071 1.00 95.81 168 GLU A CA 1
ATOM 1309 C C . GLU A 1 168 ? -15.125 -5.638 3.668 1.00 95.81 168 GLU A C 1
ATOM 1311 O O . GLU A 1 168 ? -15.808 -6.401 2.980 1.00 95.81 168 GLU A O 1
ATOM 1316 N N . ASP A 1 169 ? -14.699 -4.467 3.173 1.00 92.44 169 ASP A N 1
ATOM 1317 C CA . ASP A 1 169 ? -14.927 -4.068 1.775 1.00 92.44 169 ASP A CA 1
ATOM 1318 C C . ASP A 1 169 ? -14.259 -5.040 0.792 1.00 92.44 169 ASP A C 1
ATOM 1320 O O . ASP A 1 169 ? -14.889 -5.489 -0.170 1.00 92.44 169 ASP A O 1
ATOM 1324 N N . ALA A 1 170 ? -13.000 -5.407 1.050 1.00 92.94 170 ALA A N 1
ATOM 1325 C CA . ALA A 1 170 ? -12.257 -6.350 0.223 1.00 92.94 170 ALA A CA 1
ATOM 1326 C C . ALA A 1 170 ? -12.922 -7.735 0.210 1.00 92.94 170 ALA A C 1
ATOM 1328 O O . ALA A 1 170 ? -13.131 -8.308 -0.860 1.00 92.94 170 ALA A O 1
ATOM 1329 N N . LYS A 1 171 ? -13.338 -8.237 1.375 1.00 93.81 171 LYS A N 1
ATOM 1330 C CA . LYS A 1 171 ? -14.096 -9.485 1.511 1.00 93.81 171 LYS A CA 1
ATOM 1331 C C . LYS A 1 171 ? -15.402 -9.439 0.726 1.00 93.81 171 LYS A C 1
ATOM 1333 O O . LYS A 1 171 ? -15.667 -10.362 -0.040 1.00 93.81 171 LYS A O 1
ATOM 1338 N N . ARG A 1 172 ? -16.178 -8.354 0.833 1.00 92.94 172 ARG A N 1
ATOM 1339 C CA . ARG A 1 172 ? -17.423 -8.176 0.065 1.00 92.94 172 ARG A CA 1
ATOM 1340 C C . ARG A 1 172 ? -17.174 -8.249 -1.443 1.00 92.94 172 ARG A C 1
ATOM 1342 O O . ARG A 1 172 ? -17.965 -8.848 -2.164 1.00 92.94 172 ARG A O 1
ATOM 1349 N N . ARG A 1 173 ? -16.077 -7.663 -1.934 1.00 89.00 173 ARG A N 1
ATOM 1350 C CA . ARG A 1 173 ? -15.704 -7.721 -3.361 1.00 89.00 173 ARG A CA 1
ATOM 1351 C C . ARG A 1 173 ? -15.342 -9.129 -3.805 1.00 89.00 173 ARG A C 1
ATOM 1353 O O . ARG A 1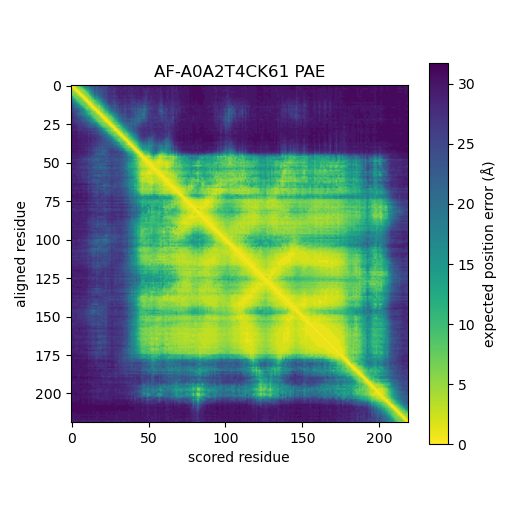 173 ? -15.784 -9.534 -4.871 1.00 89.00 173 ARG A O 1
ATOM 1360 N N . VAL A 1 174 ? -14.582 -9.865 -2.992 1.00 88.50 174 VAL A N 1
ATOM 1361 C CA . VAL A 1 174 ? -14.237 -11.268 -3.270 1.00 88.50 174 VAL A CA 1
ATOM 1362 C C . VAL A 1 174 ? -15.494 -12.139 -3.287 1.00 88.50 174 VAL A C 1
ATOM 1364 O O . VAL A 1 174 ? -15.667 -12.940 -4.197 1.00 88.50 174 VAL A O 1
ATOM 1367 N N . GLN A 1 175 ? -16.411 -11.941 -2.338 1.00 88.38 175 GLN A N 1
ATOM 1368 C CA . GLN A 1 175 ? -17.696 -12.650 -2.294 1.00 88.38 175 GLN A CA 1
ATOM 1369 C C . GLN A 1 175 ? -18.613 -12.309 -3.476 1.00 88.38 175 GLN A C 1
ATOM 1371 O O . GLN A 1 175 ? -19.414 -13.143 -3.883 1.00 88.38 175 GLN A O 1
ATOM 1376 N N . GLY A 1 176 ? -18.509 -11.092 -4.015 1.00 85.12 176 GLY A N 1
ATOM 1377 C CA . GLY A 1 176 ? -19.258 -10.649 -5.190 1.00 85.12 176 GLY A CA 1
ATOM 1378 C C . GLY A 1 176 ? -18.663 -11.089 -6.530 1.00 85.12 176 GLY A C 1
ATOM 1379 O O . GLY A 1 176 ? -19.227 -10.742 -7.569 1.00 85.12 176 GLY A O 1
ATOM 1380 N N . LEU A 1 177 ? -17.533 -11.807 -6.541 1.00 83.31 177 LEU A N 1
ATOM 1381 C CA . LEU A 1 177 ? -16.986 -12.367 -7.775 1.00 83.31 177 LEU A CA 1
ATOM 1382 C C . LEU A 1 177 ? -17.955 -13.409 -8.363 1.0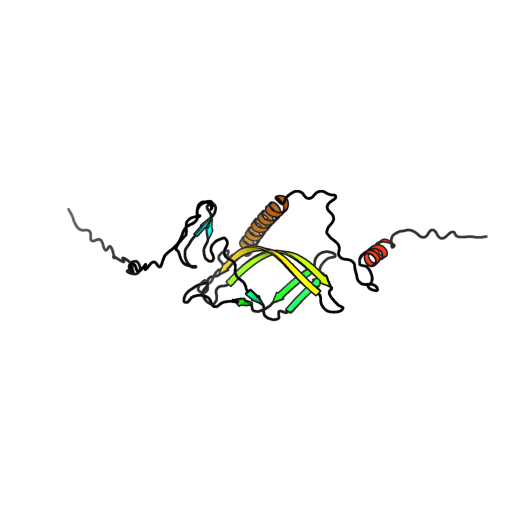0 83.31 177 LEU A C 1
ATOM 1384 O O . LEU A 1 177 ? -18.657 -14.084 -7.607 1.00 83.31 177 LEU A O 1
ATOM 1388 N N . PRO A 1 178 ? -18.007 -13.554 -9.702 1.00 80.00 178 PRO A N 1
ATOM 1389 C CA . PRO A 1 178 ? -18.865 -14.544 -10.339 1.00 80.00 178 PRO A CA 1
ATOM 1390 C C . PRO A 1 178 ? -18.630 -15.943 -9.749 1.00 80.00 178 PRO A C 1
ATOM 1392 O O . PRO A 1 178 ? -17.472 -16.317 -9.538 1.00 80.00 178 PRO A O 1
ATOM 1395 N N . PRO A 1 179 ? -19.694 -16.723 -9.487 1.00 74.31 179 PRO A N 1
ATOM 1396 C CA . PRO A 1 179 ? -19.544 -18.059 -8.936 1.00 74.31 179 PRO A CA 1
ATOM 1397 C C . PRO A 1 179 ? -18.757 -18.928 -9.914 1.00 74.31 179 PRO A C 1
ATOM 1399 O O . PRO A 1 179 ? -19.114 -19.056 -11.086 1.00 74.31 179 PRO A O 1
ATOM 1402 N N . VAL A 1 180 ? -17.688 -19.532 -9.412 1.00 75.81 180 VAL A N 1
ATOM 1403 C CA . VAL A 1 180 ? -16.881 -20.494 -10.158 1.00 75.81 180 VAL A CA 1
ATOM 1404 C C . VAL A 1 180 ? -17.528 -21.867 -9.996 1.00 75.81 180 VAL A C 1
ATOM 1406 O O . VAL A 1 180 ? -17.892 -22.255 -8.882 1.00 75.81 180 VAL A O 1
ATOM 1409 N N . LEU A 1 181 ? -17.707 -22.612 -11.088 1.00 70.19 181 LEU A N 1
ATOM 1410 C CA . LEU A 1 181 ? -18.209 -23.984 -10.987 1.00 70.19 181 LEU A CA 1
ATOM 1411 C C . LEU A 1 181 ? -17.188 -24.824 -10.211 1.00 70.19 181 LEU A C 1
ATOM 1413 O O . LEU A 1 181 ? -15.996 -24.753 -10.492 1.00 70.19 181 LEU A O 1
ATOM 1417 N N . GLY A 1 182 ? -17.637 -25.682 -9.291 1.00 67.00 182 GLY A N 1
ATOM 1418 C CA . GLY A 1 182 ? -16.731 -26.545 -8.512 1.00 67.00 182 GLY A CA 1
ATOM 1419 C C . GLY A 1 182 ? -15.878 -27.505 -9.362 1.00 67.00 182 GLY A C 1
ATOM 1420 O O . GLY A 1 182 ? -14.903 -28.069 -8.875 1.00 67.00 182 GLY A O 1
ATOM 1421 N N . SER A 1 183 ? -16.228 -27.685 -10.640 1.00 67.75 183 SER A N 1
ATOM 1422 C CA . SER A 1 183 ? -15.474 -28.462 -11.628 1.00 67.75 183 SER A CA 1
ATOM 1423 C C . SER A 1 183 ? -14.406 -27.661 -12.381 1.00 67.75 183 SER A C 1
ATOM 1425 O O . SER A 1 183 ? -13.635 -28.251 -13.141 1.00 67.75 183 SER A O 1
ATOM 1427 N N . GLU A 1 184 ? -14.371 -26.335 -12.235 1.00 67.56 184 GLU A N 1
ATOM 1428 C CA . GLU A 1 184 ? -13.408 -25.476 -12.916 1.00 67.56 184 GLU A CA 1
ATOM 1429 C C . GLU A 1 184 ? -12.028 -25.638 -12.274 1.00 67.56 184 GLU A C 1
ATOM 1431 O O . GLU A 1 184 ? -11.758 -25.190 -11.162 1.00 67.56 184 GLU A O 1
ATOM 1436 N N . LYS A 1 185 ? -11.145 -26.350 -12.979 1.00 70.38 185 LYS A N 1
ATOM 1437 C CA . LYS A 1 185 ? -9.773 -26.584 -12.531 1.00 70.38 185 LYS A CA 1
ATOM 1438 C C . LYS A 1 185 ? -8.880 -25.433 -12.972 1.00 70.38 185 LYS A C 1
ATOM 1440 O O . LYS A 1 185 ? -8.909 -25.023 -14.133 1.00 70.38 185 LYS A O 1
ATOM 1445 N N . VAL A 1 186 ? -8.014 -24.987 -12.066 1.00 70.31 186 VAL A N 1
ATOM 1446 C CA . VAL A 1 186 ? -6.913 -24.077 -12.399 1.00 70.31 186 VAL A CA 1
ATOM 1447 C C . VAL A 1 186 ? -6.065 -24.710 -13.509 1.00 70.31 186 VAL A C 1
ATOM 1449 O O . VAL A 1 186 ? -5.717 -25.891 -13.443 1.00 70.31 186 VAL A O 1
ATOM 1452 N N . LYS A 1 187 ? -5.749 -23.941 -14.557 1.00 66.81 187 LYS A N 1
ATOM 1453 C CA . LYS A 1 187 ? -4.955 -24.421 -15.698 1.00 66.81 187 LYS A CA 1
ATOM 1454 C C . LYS A 1 187 ? -3.521 -24.714 -15.246 1.00 66.81 187 LYS A C 1
ATOM 1456 O O . LYS A 1 187 ? -2.798 -23.799 -14.864 1.00 66.81 187 LYS A O 1
ATOM 1461 N N . VAL A 1 188 ? -3.097 -25.974 -15.333 1.00 65.19 188 VAL A N 1
ATOM 1462 C CA . VAL A 1 188 ? -1.746 -26.414 -14.948 1.00 65.19 188 VAL A CA 1
ATOM 1463 C C . VAL A 1 188 ? -0.859 -26.526 -16.189 1.00 65.19 188 VAL A C 1
ATOM 1465 O O . VAL A 1 188 ? -1.232 -27.182 -17.161 1.00 65.19 188 VAL A O 1
ATOM 1468 N N . LYS A 1 189 ? 0.327 -25.904 -16.161 1.00 59.22 189 LYS A N 1
ATOM 1469 C CA . LYS A 1 189 ? 1.397 -26.152 -17.145 1.00 59.22 189 LYS A CA 1
ATOM 1470 C C . LYS A 1 189 ? 2.285 -27.298 -16.655 1.00 59.22 189 LYS A C 1
ATOM 1472 O O . LYS A 1 189 ? 2.538 -27.419 -15.461 1.00 59.22 189 LYS A O 1
ATOM 1477 N N . THR A 1 190 ? 2.732 -28.151 -17.571 1.00 56.16 190 THR A N 1
ATOM 1478 C CA . THR A 1 190 ? 3.476 -29.380 -17.261 1.00 56.16 190 THR A CA 1
ATOM 1479 C C . THR A 1 190 ? 4.864 -29.071 -16.685 1.00 56.16 190 THR A C 1
ATOM 1481 O O . THR A 1 190 ? 5.586 -28.244 -17.235 1.00 56.16 190 THR A O 1
ATOM 1484 N N . ALA A 1 191 ? 5.225 -29.735 -15.583 1.00 57.75 191 ALA A N 1
ATOM 1485 C CA . ALA A 1 191 ? 6.507 -29.569 -14.893 1.00 57.75 191 ALA A CA 1
ATOM 1486 C C . ALA A 1 191 ? 7.684 -30.233 -15.641 1.00 57.75 191 ALA A C 1
ATOM 1488 O O . ALA A 1 191 ? 7.502 -31.244 -16.324 1.00 57.75 191 ALA A O 1
ATOM 1489 N N . GLU A 1 192 ? 8.894 -29.687 -15.477 1.00 58.38 192 GLU A N 1
ATOM 1490 C CA . GLU A 1 192 ? 10.137 -30.242 -16.032 1.00 58.38 192 GLU A CA 1
ATOM 1491 C C . GLU A 1 192 ? 10.523 -31.587 -15.389 1.00 58.38 192 GLU A C 1
ATOM 1493 O O . GLU A 1 192 ? 10.323 -31.824 -14.194 1.00 58.38 192 GLU A O 1
ATOM 1498 N N . LYS A 1 193 ? 11.106 -32.492 -16.188 1.00 48.25 193 LYS A N 1
ATOM 1499 C CA . LYS A 1 193 ? 11.553 -33.815 -15.725 1.00 48.25 193 LYS A CA 1
ATOM 1500 C C . LYS A 1 193 ? 12.725 -33.676 -14.746 1.00 48.25 193 LYS A C 1
ATOM 1502 O O . LYS A 1 193 ? 13.780 -33.183 -15.124 1.00 48.25 193 LYS A O 1
ATOM 1507 N N . GLY A 1 194 ? 12.563 -34.200 -13.528 1.00 60.62 194 GLY A N 1
ATOM 1508 C CA . GLY A 1 194 ? 13.653 -34.383 -12.557 1.00 60.62 194 GLY A CA 1
ATOM 1509 C C . GLY A 1 194 ? 13.536 -33.570 -11.265 1.00 60.62 194 GLY A C 1
ATOM 1510 O O . GLY A 1 194 ? 14.273 -33.845 -10.323 1.00 60.62 194 GLY A O 1
ATOM 1511 N N . GLN A 1 195 ? 12.600 -32.621 -11.174 1.00 62.81 195 GLN A N 1
ATOM 1512 C CA . GLN A 1 195 ? 12.305 -31.927 -9.916 1.00 62.81 195 GLN A CA 1
ATOM 1513 C C . GLN A 1 195 ? 11.325 -32.739 -9.057 1.00 62.81 195 GLN A C 1
ATOM 1515 O O . GLN A 1 195 ? 10.376 -33.333 -9.575 1.00 62.81 195 GLN A O 1
ATOM 1520 N N . GLN A 1 196 ? 11.561 -32.774 -7.739 1.00 62.50 196 GLN A N 1
ATOM 1521 C CA . GLN A 1 196 ? 10.610 -33.365 -6.795 1.00 62.50 196 GLN A CA 1
ATOM 1522 C C . GLN A 1 196 ? 9.295 -32.588 -6.829 1.00 62.50 196 GLN A C 1
ATOM 1524 O O . GLN A 1 196 ? 9.281 -31.357 -6.795 1.00 62.50 196 GLN A O 1
ATOM 1529 N N . LYS A 1 197 ? 8.195 -33.332 -6.891 1.00 72.44 197 LYS A N 1
ATOM 1530 C CA . LYS A 1 197 ? 6.844 -32.789 -6.911 1.00 72.44 197 LYS A CA 1
ATOM 1531 C C . LYS A 1 197 ? 6.431 -32.344 -5.511 1.00 72.44 197 LYS A C 1
ATOM 1533 O O . LYS A 1 197 ? 6.742 -33.014 -4.525 1.00 72.44 197 LYS A O 1
ATOM 1538 N N . LEU A 1 198 ? 5.720 -31.222 -5.422 1.00 66.88 198 LEU A N 1
ATOM 1539 C CA . LEU A 1 198 ? 5.246 -30.676 -4.147 1.00 66.88 198 LEU A CA 1
ATOM 1540 C C . LEU A 1 198 ? 4.296 -31.670 -3.452 1.00 66.88 198 LEU A C 1
ATOM 1542 O O . LEU A 1 198 ? 4.309 -31.829 -2.234 1.00 66.88 198 LEU A O 1
ATOM 1546 N N . GLU A 1 199 ? 3.540 -32.413 -4.254 1.00 73.44 199 GLU A N 1
ATOM 1547 C CA . GLU A 1 199 ? 2.621 -33.468 -3.845 1.00 73.44 199 GLU A CA 1
ATOM 1548 C C . GLU A 1 199 ? 3.334 -34.608 -3.095 1.00 73.44 199 GLU A C 1
ATOM 1550 O O . GLU A 1 199 ? 2.805 -35.124 -2.107 1.00 73.44 199 GLU A O 1
ATOM 1555 N N . ASP A 1 200 ? 4.559 -34.964 -3.497 1.00 72.81 200 ASP A N 1
ATOM 1556 C CA . ASP A 1 200 ? 5.345 -36.024 -2.851 1.00 72.81 200 ASP A CA 1
ATOM 1557 C C . ASP A 1 200 ? 5.861 -35.589 -1.469 1.00 72.81 200 ASP A C 1
ATOM 1559 O O . ASP A 1 200 ? 6.032 -36.422 -0.573 1.00 72.81 200 ASP A O 1
ATOM 1563 N N . LEU A 1 201 ? 6.098 -34.286 -1.276 1.00 72.44 201 LEU A N 1
ATOM 1564 C CA . LEU A 1 201 ? 6.529 -33.716 0.004 1.00 72.44 201 LEU A CA 1
ATOM 1565 C C . LEU A 1 201 ? 5.382 -33.718 1.019 1.00 72.44 201 LEU A C 1
ATOM 1567 O O . LEU A 1 201 ? 5.562 -34.181 2.147 1.00 72.44 201 LEU A O 1
ATOM 1571 N N . PHE A 1 202 ? 4.189 -33.284 0.606 1.00 69.56 202 PHE A N 1
ATOM 1572 C CA . PHE A 1 202 ? 3.006 -33.301 1.470 1.00 69.56 202 PHE A CA 1
ATOM 1573 C C . PHE A 1 202 ? 2.504 -34.721 1.760 1.00 69.56 202 PHE A C 1
ATOM 1575 O O . PHE A 1 202 ? 2.045 -34.997 2.868 1.00 69.56 202 PHE A O 1
ATOM 1582 N N . SER A 1 203 ? 2.669 -35.658 0.821 1.00 66.81 203 SER A N 1
ATOM 1583 C CA . SER A 1 203 ? 2.297 -37.063 1.033 1.00 66.81 203 SER A CA 1
ATOM 1584 C C . SER A 1 203 ? 3.184 -37.759 2.069 1.00 66.81 203 SER A C 1
ATOM 1586 O O . SER A 1 203 ? 2.693 -38.582 2.836 1.00 66.81 203 SER A O 1
ATOM 1588 N N . LYS A 1 204 ? 4.474 -37.408 2.159 1.00 58.06 204 LYS A N 1
ATOM 1589 C CA . LYS A 1 204 ? 5.398 -37.977 3.159 1.00 58.06 204 LYS A CA 1
ATOM 1590 C C . LYS A 1 204 ? 5.127 -37.486 4.584 1.00 58.06 204 LYS A C 1
ATOM 1592 O O . LYS A 1 204 ? 5.352 -38.243 5.524 1.00 58.06 204 LYS A O 1
ATOM 1597 N N . GLY A 1 205 ? 4.607 -36.268 4.751 1.00 52.78 205 GLY A N 1
ATOM 1598 C CA . GLY A 1 205 ? 4.243 -35.720 6.065 1.00 52.78 205 GLY A CA 1
ATOM 1599 C C . GLY A 1 205 ? 3.054 -36.425 6.729 1.00 52.78 205 GLY A C 1
ATOM 1600 O O . GLY A 1 205 ? 2.969 -36.461 7.952 1.00 52.78 205 GLY A O 1
ATOM 1601 N N . ASN A 1 206 ? 2.170 -37.049 5.941 1.00 49.16 206 ASN A N 1
ATOM 1602 C CA . ASN A 1 206 ? 0.946 -37.682 6.444 1.00 49.16 206 ASN A CA 1
ATOM 1603 C C . ASN A 1 206 ? 1.120 -39.169 6.840 1.00 49.16 206 ASN A C 1
ATOM 1605 O O . ASN A 1 206 ? 0.193 -39.790 7.353 1.00 49.16 206 ASN A O 1
ATOM 1609 N N . VAL A 1 207 ? 2.304 -39.762 6.629 1.00 48.22 207 VAL A N 1
ATOM 1610 C CA . VAL A 1 207 ? 2.573 -41.196 6.901 1.00 48.22 207 VAL A CA 1
ATOM 1611 C C . VAL A 1 207 ? 3.023 -41.452 8.356 1.00 48.22 207 VAL A C 1
ATOM 1613 O O . VAL A 1 207 ? 3.223 -42.593 8.762 1.00 48.22 207 VAL A O 1
ATOM 1616 N N . GLY A 1 208 ? 3.112 -40.420 9.201 1.00 42.94 208 GLY A N 1
ATOM 1617 C CA . GLY A 1 208 ? 3.542 -40.549 10.604 1.00 42.94 208 GLY A CA 1
ATOM 1618 C C . GLY A 1 208 ? 2.507 -41.108 11.597 1.00 42.94 208 GLY A C 1
ATOM 1619 O O . GLY A 1 208 ? 2.849 -41.300 12.760 1.00 42.94 208 GLY A O 1
ATOM 1620 N N . GLY A 1 209 ? 1.259 -41.365 11.183 1.00 39.38 209 GLY A N 1
ATOM 1621 C CA . GLY A 1 209 ? 0.135 -41.666 12.090 1.00 39.38 209 GLY A CA 1
ATOM 1622 C C . GLY A 1 209 ? -0.541 -43.033 11.924 1.00 39.38 209 GLY A C 1
ATOM 1623 O O . GLY A 1 209 ? -1.677 -43.194 12.358 1.00 39.38 209 GLY A O 1
ATOM 1624 N N . GLY A 1 210 ? 0.095 -44.014 11.275 1.00 36.12 210 GLY A N 1
ATOM 1625 C CA . GLY A 1 210 ? -0.493 -45.338 11.022 1.00 36.12 210 GLY A CA 1
ATOM 1626 C C . GLY A 1 210 ? 0.290 -46.464 11.693 1.00 36.12 210 GLY A C 1
ATOM 1627 O O . GLY A 1 210 ? 1.347 -46.858 11.211 1.00 36.12 210 GLY A O 1
ATOM 1628 N N . GLY A 1 211 ? -0.226 -46.982 12.810 1.00 38.22 211 GLY A N 1
ATOM 1629 C CA . GLY A 1 211 ? 0.412 -47.997 13.649 1.00 38.22 211 GLY A CA 1
ATOM 1630 C C . GLY A 1 211 ? 0.890 -49.247 12.901 1.00 38.22 211 GLY A C 1
ATOM 1631 O O . GLY A 1 211 ? 0.100 -50.062 12.425 1.00 38.22 211 GLY A O 1
ATOM 1632 N N . GLY A 1 212 ? 2.210 -49.447 12.894 1.00 35.97 212 GLY A N 1
ATOM 1633 C CA . GLY A 1 212 ? 2.836 -50.712 12.528 1.00 35.97 212 GLY A CA 1
ATOM 1634 C C . GLY A 1 212 ? 2.562 -51.773 13.593 1.00 35.97 212 GLY A C 1
ATOM 1635 O O . GLY A 1 212 ? 3.256 -51.852 14.607 1.00 35.97 212 GLY A O 1
ATOM 1636 N N . LYS A 1 213 ? 1.548 -52.607 13.359 1.00 40.66 213 LYS A N 1
ATOM 1637 C CA . LYS A 1 213 ? 1.244 -53.809 14.145 1.00 40.66 213 LYS A CA 1
ATOM 1638 C C . LYS A 1 213 ? 2.382 -54.823 13.947 1.00 40.66 213 LYS A C 1
ATOM 1640 O O . LYS A 1 213 ? 2.365 -55.611 13.006 1.00 40.66 213 LYS A O 1
ATOM 1645 N N . ARG A 1 214 ? 3.405 -54.787 14.809 1.00 42.66 214 ARG A N 1
ATOM 1646 C CA . ARG A 1 214 ? 4.436 -55.835 14.872 1.00 42.66 214 ARG A CA 1
ATOM 1647 C C . ARG A 1 214 ? 3.799 -57.099 15.450 1.00 42.66 214 ARG A C 1
ATOM 1649 O O . ARG A 1 214 ? 3.478 -57.151 16.634 1.00 42.66 214 ARG A O 1
ATOM 1656 N N . LYS A 1 215 ? 3.589 -58.095 14.590 1.00 41.75 215 LYS A N 1
ATOM 1657 C CA . LYS A 1 215 ? 3.254 -59.468 14.975 1.00 41.75 215 LYS A CA 1
ATOM 1658 C C . LYS A 1 215 ? 4.446 -60.010 15.775 1.00 41.75 215 LYS A C 1
ATOM 1660 O O . LYS A 1 215 ? 5.557 -60.057 15.255 1.00 41.75 215 LYS A O 1
ATOM 1665 N N . ARG A 1 216 ? 4.235 -60.304 17.058 1.00 36.81 216 ARG A N 1
ATOM 1666 C CA . ARG A 1 216 ? 5.220 -60.961 17.921 1.00 36.81 216 ARG A CA 1
ATOM 1667 C C . ARG A 1 216 ? 4.987 -62.460 17.765 1.00 36.81 216 ARG A C 1
ATOM 1669 O O . ARG A 1 216 ? 3.968 -62.953 18.235 1.00 36.81 216 ARG A O 1
ATOM 1676 N N . ASP A 1 217 ? 5.871 -63.123 17.031 1.00 43.00 217 ASP A N 1
ATOM 1677 C CA . ASP A 1 217 ? 5.952 -64.582 17.033 1.00 43.00 217 ASP A CA 1
ATOM 1678 C C . ASP A 1 217 ? 6.673 -65.072 18.297 1.00 43.00 217 ASP A C 1
ATOM 1680 O O . ASP A 1 217 ? 7.517 -64.352 18.842 1.00 43.00 217 ASP A O 1
ATOM 1684 N N . GLN A 1 218 ? 6.342 -66.319 18.653 1.00 34.41 218 GLN A N 1
ATOM 1685 C CA . GLN A 1 218 ? 6.945 -67.253 19.619 1.00 34.41 218 GLN A CA 1
ATOM 1686 C C . GLN A 1 218 ? 6.357 -67.319 21.037 1.00 34.41 218 GLN A C 1
ATOM 1688 O O . GLN A 1 218 ? 5.869 -66.309 21.556 1.00 34.41 218 GLN A O 1
ATOM 1693 N N . PRO A 1 219 ? 6.374 -68.513 21.674 1.00 49.88 219 PRO A N 1
ATOM 1694 C CA . PRO A 1 219 ? 7.291 -69.660 21.479 1.00 49.88 219 PRO A CA 1
ATOM 1695 C C . PRO A 1 219 ? 6.825 -70.769 20.528 1.00 49.88 219 PRO A C 1
ATOM 1697 O O . PRO A 1 219 ? 5.606 -71.035 20.460 1.00 49.88 219 PRO A O 1
#

pLDDT: mean 70.97, std 22.79, range [27.98, 97.31]